Protein AF-C6SJ02-F1 (afdb_monomer)

Structure (mmCIF, N/CA/C/O backbone):
data_AF-C6SJ02-F1
#
_entry.id   AF-C6SJ02-F1
#
loop_
_atom_site.group_PDB
_atom_site.id
_atom_site.type_symbol
_atom_site.label_atom_id
_atom_site.label_alt_id
_atom_site.label_comp_id
_atom_site.label_asym_id
_atom_site.label_entity_id
_atom_site.label_seq_id
_atom_site.pdbx_PDB_ins_code
_atom_site.Cartn_x
_atom_site.Cartn_y
_atom_site.Cartn_z
_atom_site.occupancy
_atom_site.B_iso_or_equiv
_atom_site.auth_seq_id
_atom_site.auth_comp_id
_atom_site.auth_asym_id
_atom_site.auth_atom_id
_atom_site.pdbx_PDB_model_num
ATOM 1 N N . MET A 1 1 ? -2.873 23.880 -26.157 1.00 54.19 1 MET A N 1
ATOM 2 C CA . MET A 1 1 ? -1.934 22.735 -26.073 1.00 54.19 1 MET A CA 1
ATOM 3 C C . MET A 1 1 ? -1.390 22.515 -24.656 1.00 54.19 1 MET A C 1
ATOM 5 O O . MET A 1 1 ? -1.444 21.384 -24.199 1.00 54.19 1 MET A O 1
ATOM 9 N N . ALA A 1 2 ? -0.973 23.553 -23.912 1.00 61.22 2 ALA A N 1
ATOM 10 C CA . ALA A 1 2 ? -0.452 23.399 -22.540 1.00 61.22 2 ALA A CA 1
ATOM 11 C C . ALA A 1 2 ? -1.435 22.753 -21.531 1.00 61.22 2 ALA A C 1
ATOM 13 O O . ALA A 1 2 ? -1.035 21.888 -20.759 1.00 61.22 2 ALA A O 1
ATOM 14 N N . GLY A 1 3 ? -2.734 23.088 -21.584 1.00 66.88 3 GLY A N 1
ATOM 15 C CA . GLY A 1 3 ? -3.741 22.500 -20.682 1.00 66.88 3 GLY A CA 1
ATOM 16 C C . GLY A 1 3 ? -3.963 20.990 -20.865 1.00 66.88 3 GLY A C 1
ATOM 17 O O . GLY A 1 3 ? -4.166 20.278 -19.887 1.00 66.88 3 GLY A O 1
ATOM 18 N N . GLY A 1 4 ? -3.856 20.479 -22.099 1.00 80.19 4 GLY A N 1
ATOM 19 C CA . GLY A 1 4 ? -3.995 19.043 -22.386 1.00 80.19 4 GLY A CA 1
ATOM 20 C C . GLY A 1 4 ? -2.792 18.221 -21.915 1.00 80.19 4 GLY A C 1
ATOM 21 O O . GLY A 1 4 ? -2.958 17.119 -21.393 1.00 80.19 4 GLY A O 1
ATOM 22 N N . ALA A 1 5 ? -1.584 18.784 -22.025 1.00 83.12 5 ALA A N 1
ATOM 23 C CA . ALA A 1 5 ? -0.367 18.156 -21.517 1.00 83.12 5 ALA A CA 1
ATOM 24 C C . ALA A 1 5 ? -0.373 18.081 -19.980 1.00 83.12 5 ALA A C 1
ATOM 26 O O . ALA A 1 5 ? -0.149 17.010 -19.421 1.00 83.12 5 ALA A O 1
ATOM 27 N N . ILE A 1 6 ? -0.725 19.179 -19.298 1.00 86.00 6 ILE A N 1
ATOM 28 C CA . ILE A 1 6 ? -0.823 19.219 -17.828 1.00 86.00 6 ILE A CA 1
ATOM 29 C C . ILE A 1 6 ? -1.886 18.237 -17.320 1.00 86.00 6 ILE A C 1
ATOM 31 O O . ILE A 1 6 ? -1.618 17.463 -16.403 1.00 86.00 6 ILE A O 1
ATOM 35 N N . GLY A 1 7 ? -3.069 18.211 -17.945 1.00 86.75 7 GLY A N 1
ATOM 36 C CA . GLY A 1 7 ? -4.131 17.274 -17.566 1.00 86.75 7 GLY A CA 1
ATOM 37 C C . GLY A 1 7 ? -3.713 15.808 -17.712 1.00 86.75 7 GLY A C 1
ATOM 38 O O . GLY A 1 7 ? -4.036 14.985 -16.859 1.00 86.75 7 GLY A O 1
ATOM 39 N N . THR A 1 8 ? -2.932 15.489 -18.747 1.00 87.12 8 THR A N 1
ATOM 40 C CA . THR A 1 8 ? -2.398 14.137 -18.961 1.00 87.12 8 THR A CA 1
ATOM 41 C C . THR A 1 8 ? -1.399 13.750 -17.870 1.00 87.12 8 THR A C 1
ATOM 43 O O . THR A 1 8 ? -1.518 12.669 -17.294 1.00 87.12 8 THR A O 1
ATOM 46 N N . VAL A 1 9 ? -0.464 14.642 -17.526 1.00 87.94 9 VAL A N 1
ATOM 47 C CA . VAL A 1 9 ? 0.531 14.400 -16.465 1.00 87.94 9 VAL A CA 1
ATOM 48 C C . VAL A 1 9 ? -0.143 14.183 -15.112 1.00 87.94 9 VAL A C 1
ATOM 50 O O . VAL A 1 9 ? 0.165 13.208 -14.431 1.00 87.94 9 VAL A O 1
ATOM 53 N N . ILE A 1 10 ? -1.099 15.041 -14.743 1.00 90.00 10 ILE A N 1
ATOM 54 C CA . ILE A 1 10 ? -1.832 14.903 -13.477 1.00 90.00 10 ILE A CA 1
ATOM 55 C C . ILE A 1 10 ? -2.612 13.591 -13.458 1.00 90.00 10 ILE A C 1
ATOM 57 O O . ILE A 1 10 ? -2.536 12.855 -12.479 1.00 90.00 10 ILE A O 1
ATOM 61 N N . ARG A 1 11 ? -3.329 13.261 -14.539 1.00 88.50 11 ARG A N 1
ATOM 62 C CA . ARG A 1 11 ? -4.123 12.031 -14.611 1.00 88.50 11 ARG A CA 1
ATOM 63 C C . ARG A 1 11 ? -3.259 10.789 -14.407 1.00 88.50 11 ARG A C 1
ATOM 65 O O . ARG A 1 11 ? -3.605 9.956 -13.576 1.00 88.50 11 ARG A O 1
ATOM 72 N N . TYR A 1 12 ? -2.156 10.661 -15.144 1.00 86.62 12 TYR A N 1
ATOM 73 C CA . TYR A 1 12 ? -1.272 9.500 -15.012 1.00 86.62 12 TYR A CA 1
ATOM 74 C C . TYR A 1 12 ? -0.539 9.482 -13.669 1.00 86.62 12 TYR A C 1
ATOM 76 O O . TYR A 1 12 ? -0.426 8.418 -13.064 1.00 86.62 12 TYR A O 1
ATOM 84 N N . GLY A 1 13 ? -0.098 10.645 -13.179 1.00 87.94 13 GLY A N 1
ATOM 85 C CA . GLY A 1 13 ? 0.563 10.772 -11.882 1.00 87.94 13 GLY A CA 1
ATOM 86 C C . GLY A 1 13 ? -0.347 10.373 -10.722 1.00 87.94 13 GLY A C 1
ATOM 87 O O . GLY A 1 13 ? 0.052 9.575 -9.882 1.00 87.94 13 GLY A O 1
ATOM 88 N N . VAL A 1 14 ? -1.591 10.857 -10.705 1.00 88.62 14 VAL A N 1
ATOM 89 C CA . VAL A 1 14 ? -2.577 10.497 -9.675 1.00 88.62 14 VAL A CA 1
ATOM 90 C C . VAL A 1 14 ? -2.983 9.032 -9.799 1.00 88.62 14 VAL A C 1
ATOM 92 O O . VAL A 1 14 ? -2.957 8.323 -8.799 1.00 88.62 14 VAL A O 1
ATOM 95 N N . ALA A 1 15 ? -3.308 8.549 -11.004 1.00 85.50 15 ALA A N 1
ATOM 96 C CA . ALA A 1 15 ? -3.738 7.163 -11.197 1.00 85.50 15 ALA A CA 1
ATOM 97 C C . ALA A 1 15 ? -2.665 6.157 -10.751 1.00 85.50 15 ALA A C 1
ATOM 99 O O . ALA A 1 15 ? -2.959 5.227 -10.003 1.00 85.50 15 ALA A O 1
ATOM 100 N N . ARG A 1 16 ? -1.405 6.362 -11.158 1.00 87.75 16 ARG A N 1
ATOM 101 C CA . ARG A 1 16 ? -0.301 5.469 -10.774 1.00 87.75 16 ARG A CA 1
ATOM 102 C C . ARG A 1 16 ? 0.178 5.706 -9.341 1.00 87.75 16 ARG A C 1
ATOM 104 O O . ARG A 1 16 ? 0.568 4.747 -8.687 1.00 87.75 16 ARG A O 1
ATOM 111 N N . GLY A 1 17 ? 0.078 6.932 -8.827 1.00 88.06 17 GLY A N 1
ATOM 112 C CA . GLY A 1 17 ? 0.382 7.248 -7.431 1.00 88.06 17 GLY A CA 1
ATOM 113 C C . GLY A 1 17 ? -0.570 6.560 -6.453 1.00 88.06 17 GLY A C 1
ATOM 114 O O . GLY A 1 17 ? -0.111 5.900 -5.527 1.00 88.06 17 GLY A O 1
ATOM 115 N N . VAL A 1 18 ? -1.884 6.643 -6.697 1.00 86.56 18 VAL A N 1
ATOM 116 C CA . VAL A 1 18 ? -2.903 5.949 -5.887 1.00 86.56 18 VAL A CA 1
ATOM 117 C C . VAL A 1 18 ? -2.743 4.432 -5.977 1.00 86.56 18 VAL A C 1
ATOM 119 O O . VAL A 1 18 ? -2.918 3.748 -4.976 1.00 86.56 18 VAL A O 1
ATOM 122 N N . PHE A 1 19 ? -2.371 3.901 -7.146 1.00 85.31 19 PHE A N 1
ATOM 123 C CA . PHE A 1 19 ? -2.073 2.475 -7.295 1.00 85.31 19 PHE A CA 1
ATOM 124 C C . PHE A 1 19 ? -0.879 2.029 -6.433 1.00 85.31 19 PHE A C 1
ATOM 126 O O . PHE A 1 19 ? -0.920 0.942 -5.873 1.00 85.31 19 PHE A O 1
ATOM 133 N N . SER A 1 20 ? 0.158 2.863 -6.309 1.00 86.50 20 SER A N 1
ATOM 134 C CA . SER A 1 20 ? 1.362 2.536 -5.536 1.00 86.50 20 SER A CA 1
ATOM 135 C C . SER A 1 20 ? 1.108 2.558 -4.027 1.00 86.50 20 SER A C 1
ATOM 137 O O . SER A 1 20 ? 1.402 1.595 -3.325 1.00 86.50 20 SER A O 1
ATOM 139 N N . ASN A 1 21 ? 0.507 3.641 -3.527 1.00 89.50 21 ASN A N 1
ATOM 140 C CA . ASN A 1 21 ? 0.393 3.879 -2.085 1.00 89.50 21 ASN A CA 1
ATOM 141 C C . ASN A 1 21 ? -0.957 3.501 -1.470 1.00 89.50 21 ASN A C 1
ATOM 143 O O . ASN A 1 21 ? -1.147 3.656 -0.261 1.00 89.50 21 ASN A O 1
ATOM 147 N N . GLU A 1 22 ? -1.899 3.066 -2.300 1.00 87.88 22 GLU A N 1
ATOM 148 C CA . GLU A 1 22 ? -3.241 2.640 -1.912 1.00 87.88 22 GLU A CA 1
ATOM 149 C C . GLU A 1 22 ? -4.078 3.703 -1.180 1.00 87.88 22 GLU A C 1
ATOM 151 O O . GLU A 1 22 ? -5.060 3.398 -0.489 1.00 87.88 22 GLU A O 1
ATOM 156 N N . ALA A 1 23 ? -3.726 4.981 -1.348 1.00 85.88 23 ALA A N 1
ATOM 157 C CA . ALA A 1 23 ? -4.401 6.082 -0.682 1.00 85.88 23 ALA A CA 1
ATOM 158 C C . ALA A 1 23 ? -5.879 6.149 -1.093 1.00 85.88 23 ALA A C 1
ATOM 160 O O . ALA A 1 23 ? -6.229 6.297 -2.262 1.00 85.88 23 ALA A O 1
ATOM 161 N N . GLY A 1 24 ? -6.766 6.060 -0.100 1.00 84.62 24 GLY A N 1
ATOM 162 C CA . GLY A 1 24 ? -8.212 6.132 -0.308 1.00 84.62 24 GLY A CA 1
ATOM 163 C C . GLY A 1 24 ? -8.866 4.834 -0.793 1.00 84.62 24 GLY A C 1
ATOM 164 O O . GLY A 1 24 ? -10.094 4.804 -0.864 1.00 84.62 24 GLY A O 1
ATOM 165 N N . MET A 1 25 ? -8.108 3.758 -1.047 1.00 88.06 25 MET A N 1
ATOM 166 C CA . MET A 1 25 ? -8.668 2.465 -1.485 1.00 88.06 25 MET A CA 1
ATOM 167 C C . MET A 1 25 ? -9.290 1.641 -0.347 1.00 88.06 25 MET A C 1
ATOM 169 O O . MET A 1 25 ? -10.125 0.779 -0.599 1.00 88.06 25 MET A O 1
ATOM 173 N N . GLY A 1 26 ? -8.916 1.910 0.908 1.00 89.81 26 GLY A N 1
ATOM 174 C CA . GLY A 1 26 ? -9.475 1.227 2.084 1.00 89.81 26 GLY A CA 1
ATOM 175 C C . GLY A 1 26 ? -8.899 -0.167 2.362 1.00 89.81 26 GLY A C 1
ATOM 176 O O . GLY A 1 26 ? -9.296 -0.796 3.339 1.00 89.81 26 GLY A O 1
ATOM 177 N N . SER A 1 27 ? -7.933 -0.631 1.564 1.00 90.50 27 SER A N 1
ATOM 178 C CA . SER A 1 27 ? -7.226 -1.912 1.720 1.00 90.50 27 SER A CA 1
ATOM 179 C C . SER A 1 27 ? -6.191 -1.895 2.850 1.00 90.50 27 SER A C 1
ATOM 181 O O . SER A 1 27 ? -6.209 -2.769 3.714 1.00 90.50 27 SER A O 1
ATOM 183 N N . ALA A 1 28 ? -5.324 -0.877 2.905 1.00 89.75 28 ALA A N 1
ATOM 184 C CA . ALA A 1 28 ? -4.253 -0.781 3.906 1.00 89.75 28 ALA A CA 1
ATOM 185 C C . ALA A 1 28 ? -4.727 -0.882 5.382 1.00 89.75 28 ALA A C 1
ATOM 187 O O . ALA A 1 28 ? -4.071 -1.567 6.176 1.00 89.75 28 ALA A O 1
ATOM 188 N N . PRO A 1 29 ? -5.884 -0.305 5.781 1.00 91.06 29 PRO A N 1
ATOM 189 C CA . PRO A 1 29 ? -6.436 -0.489 7.123 1.00 91.06 29 PRO A CA 1
ATOM 190 C C . PRO A 1 29 ? -6.732 -1.948 7.512 1.00 91.06 29 PRO A C 1
ATOM 192 O O . PRO A 1 29 ? -6.757 -2.252 8.703 1.00 91.06 29 PRO A O 1
ATOM 195 N N . ILE A 1 30 ? -6.914 -2.866 6.553 1.00 93.00 30 ILE A N 1
ATOM 196 C CA . ILE A 1 30 ? -7.163 -4.294 6.827 1.00 93.00 30 ILE A CA 1
ATOM 197 C C . ILE A 1 30 ? -5.939 -4.942 7.495 1.00 93.00 30 ILE A C 1
ATOM 199 O O . ILE A 1 30 ? -6.090 -5.724 8.436 1.00 93.00 30 ILE A O 1
ATOM 203 N N . ALA A 1 31 ? -4.721 -4.596 7.057 1.00 90.25 31 ALA A N 1
ATOM 204 C CA . ALA A 1 31 ? -3.494 -4.992 7.758 1.00 90.25 31 ALA A CA 1
ATOM 205 C C . ALA A 1 31 ? -3.374 -4.285 9.109 1.00 90.25 31 ALA A C 1
ATOM 207 O O . ALA A 1 31 ? -3.047 -4.921 10.110 1.00 90.25 31 ALA A O 1
ATOM 208 N N . ALA A 1 32 ? -3.661 -2.981 9.150 1.00 91.56 32 ALA A N 1
ATOM 209 C CA . ALA A 1 32 ? -3.568 -2.197 10.377 1.00 91.56 32 ALA A CA 1
ATOM 210 C C . ALA A 1 32 ? -4.470 -2.753 11.493 1.00 91.56 32 ALA A C 1
ATOM 212 O O . ALA A 1 32 ? -4.056 -2.791 12.648 1.00 91.56 32 ALA A O 1
ATOM 213 N N . ALA A 1 33 ? -5.653 -3.262 11.149 1.00 91.56 33 ALA A N 1
ATOM 214 C CA . ALA A 1 33 ? -6.590 -3.864 12.096 1.00 91.56 33 ALA A CA 1
ATOM 215 C C . ALA A 1 33 ? -6.058 -5.137 12.784 1.00 91.56 33 ALA A C 1
ATOM 217 O O . ALA A 1 33 ? -6.550 -5.505 13.847 1.00 91.56 33 ALA A O 1
ATOM 218 N N . ALA A 1 34 ? -5.058 -5.811 12.207 1.00 91.25 34 ALA A N 1
ATOM 219 C CA . ALA A 1 34 ? -4.436 -6.990 12.810 1.00 91.25 34 ALA A CA 1
ATOM 220 C C . ALA A 1 34 ? -3.310 -6.647 13.801 1.00 91.25 34 ALA A C 1
ATOM 222 O O . ALA A 1 34 ? -2.812 -7.534 14.502 1.00 91.25 34 ALA A O 1
ATOM 223 N N . ALA A 1 35 ? -2.876 -5.385 13.857 1.00 91.44 35 ALA A N 1
ATOM 224 C CA . ALA A 1 35 ? -1.810 -4.967 14.750 1.00 91.44 35 ALA A CA 1
ATOM 225 C C . ALA A 1 35 ? -2.291 -4.930 16.206 1.00 91.44 35 ALA A C 1
ATOM 227 O O . ALA A 1 35 ? -3.390 -4.474 16.520 1.00 91.44 35 ALA A O 1
ATOM 228 N N . LYS A 1 36 ? -1.426 -5.369 17.124 1.00 92.38 36 LYS A N 1
ATOM 229 C CA . LYS A 1 36 ? -1.659 -5.205 18.560 1.00 92.38 36 LYS A CA 1
ATOM 230 C C . LYS A 1 36 ? -1.366 -3.760 18.932 1.00 92.38 36 LYS A C 1
ATOM 232 O O . LYS A 1 36 ? -0.205 -3.368 19.009 1.00 92.38 36 LYS A O 1
ATOM 237 N N . THR A 1 37 ? -2.418 -2.985 19.150 1.00 92.81 37 THR A N 1
ATOM 238 C CA . THR A 1 37 ? -2.320 -1.580 19.536 1.00 92.81 37 THR A CA 1
ATOM 239 C C . THR A 1 37 ? -3.255 -1.280 20.701 1.00 92.81 37 THR A C 1
ATOM 241 O O . THR A 1 37 ? -4.335 -1.849 20.825 1.00 92.81 37 THR A O 1
ATOM 244 N N . ASP A 1 38 ? -2.791 -0.393 21.566 1.00 91.88 38 ASP A N 1
ATOM 245 C CA . ASP A 1 38 ? -3.503 0.231 22.678 1.00 91.88 38 ASP A CA 1
ATOM 246 C C . ASP A 1 38 ? -4.508 1.297 22.215 1.00 91.88 38 ASP A C 1
ATOM 248 O O . ASP A 1 38 ? -5.476 1.571 22.922 1.00 91.88 38 ASP A O 1
ATOM 252 N N . HIS A 1 39 ? -4.292 1.902 21.040 1.00 93.75 39 HIS A N 1
ATOM 253 C CA . HIS A 1 39 ? -5.143 2.968 20.526 1.00 93.75 39 HIS A CA 1
ATOM 254 C C . HIS A 1 39 ? -5.184 2.999 18.988 1.00 93.75 39 HIS A C 1
ATOM 256 O O . HIS A 1 39 ? -4.125 3.010 18.355 1.00 93.75 39 HIS A O 1
ATOM 262 N N . PRO A 1 40 ? -6.366 3.126 18.349 1.00 93.69 40 PRO A N 1
ATOM 263 C CA . PRO A 1 40 ? -6.490 3.100 16.885 1.00 93.69 40 PRO A CA 1
ATOM 264 C C . PRO A 1 40 ? -5.609 4.145 16.184 1.00 93.69 40 PRO A C 1
ATOM 266 O O . PRO A 1 40 ? -4.987 3.862 15.162 1.00 93.69 40 PRO A O 1
ATOM 269 N N . VAL A 1 41 ? -5.497 5.344 16.763 1.00 94.75 41 VAL A N 1
ATOM 270 C CA . VAL A 1 41 ? -4.666 6.433 16.218 1.00 94.75 41 VAL A CA 1
ATOM 271 C C . VAL A 1 41 ? -3.177 6.084 16.203 1.00 94.75 41 VAL A C 1
ATOM 273 O O . VAL A 1 41 ? -2.490 6.471 15.260 1.00 94.75 41 VAL A O 1
ATOM 276 N N . ARG A 1 42 ? -2.664 5.321 17.180 1.00 94.38 42 ARG A N 1
ATOM 277 C CA . ARG A 1 42 ? -1.249 4.921 17.190 1.00 94.38 42 ARG A CA 1
ATOM 278 C C . ARG A 1 42 ? -0.932 4.075 15.965 1.00 94.38 42 ARG A C 1
ATOM 280 O O . ARG A 1 42 ? -0.008 4.388 15.216 1.00 94.38 42 ARG A O 1
ATOM 287 N N . GLN A 1 43 ? -1.743 3.050 15.722 1.00 95.31 43 GLN A N 1
ATOM 288 C CA . GLN A 1 43 ? -1.567 2.208 14.547 1.00 95.31 43 GLN A CA 1
ATOM 289 C C . GLN A 1 43 ? -1.852 2.962 13.242 1.00 95.31 43 GLN A C 1
ATOM 291 O O . GLN A 1 43 ? -1.182 2.716 12.240 1.00 95.31 43 GLN A O 1
ATOM 296 N N . ALA A 1 44 ? -2.788 3.914 13.238 1.00 92.94 44 ALA A N 1
ATOM 297 C CA . ALA A 1 44 ? -3.033 4.762 12.074 1.00 92.94 44 ALA A CA 1
ATOM 298 C C . ALA A 1 44 ? -1.807 5.622 11.714 1.00 92.94 44 ALA A C 1
ATOM 300 O O . ALA A 1 44 ? -1.477 5.737 10.535 1.00 92.94 44 ALA A O 1
ATOM 301 N N . LEU A 1 45 ? -1.094 6.172 12.705 1.00 93.56 45 LEU A N 1
ATOM 302 C CA . LEU A 1 45 ? 0.142 6.930 12.478 1.00 93.56 45 LEU A CA 1
ATOM 303 C C . LEU A 1 45 ? 1.246 6.049 11.886 1.00 93.56 45 LEU A C 1
ATOM 305 O O . LEU A 1 45 ? 1.910 6.472 10.942 1.00 93.56 45 LEU A O 1
ATOM 309 N N . VAL A 1 46 ? 1.397 4.814 12.378 1.00 93.19 46 VAL A N 1
ATOM 310 C CA . VAL A 1 46 ? 2.319 3.831 11.784 1.00 93.19 46 VAL A CA 1
ATOM 311 C C . VAL A 1 46 ? 1.902 3.520 10.347 1.00 93.19 46 VAL A C 1
ATOM 313 O O . VAL A 1 46 ? 2.725 3.600 9.441 1.00 93.19 46 VAL A O 1
ATOM 316 N N . SER A 1 47 ? 0.621 3.243 10.102 1.00 91.88 47 SER A N 1
ATOM 317 C CA . SER A 1 47 ? 0.120 2.925 8.762 1.00 91.88 47 SER A CA 1
ATOM 318 C C . SER A 1 47 ? 0.298 4.082 7.770 1.00 91.88 47 SER A C 1
ATOM 320 O O . SER A 1 47 ? 0.579 3.835 6.599 1.00 91.88 47 SER A O 1
ATOM 322 N N . MET A 1 48 ? 0.186 5.338 8.219 1.00 92.44 48 MET A N 1
ATOM 323 C CA . MET A 1 48 ? 0.383 6.525 7.376 1.00 92.44 48 MET A CA 1
ATOM 324 C C . MET A 1 48 ? 1.830 6.653 6.868 1.00 92.44 48 MET A C 1
ATOM 326 O O . MET A 1 48 ? 2.060 7.232 5.804 1.00 92.44 48 MET A O 1
ATOM 330 N N . THR A 1 49 ? 2.811 6.076 7.576 1.00 92.81 49 THR A N 1
ATOM 331 C CA . THR A 1 49 ? 4.206 6.047 7.097 1.00 92.81 49 THR A CA 1
ATOM 332 C C . THR A 1 49 ? 4.367 5.253 5.801 1.00 92.81 49 THR A C 1
ATOM 334 O O . THR A 1 49 ? 5.284 5.544 5.035 1.00 92.81 49 THR A O 1
ATOM 337 N N . GLY A 1 50 ? 3.452 4.320 5.506 1.00 90.62 50 GLY A N 1
ATOM 338 C CA . GLY A 1 50 ? 3.472 3.526 4.278 1.00 90.62 50 GLY A CA 1
ATOM 339 C C . GLY A 1 50 ? 3.433 4.398 3.023 1.00 90.62 50 GLY A C 1
ATOM 340 O O . GLY A 1 50 ? 4.303 4.274 2.168 1.00 90.62 50 GLY A O 1
ATOM 341 N N . THR A 1 51 ? 2.504 5.357 2.953 1.00 92.06 51 THR A N 1
ATOM 342 C CA . THR A 1 51 ? 2.383 6.290 1.816 1.00 92.06 51 THR A CA 1
ATOM 343 C C . THR A 1 51 ? 3.627 7.168 1.658 1.00 92.06 51 THR A C 1
ATOM 345 O O . THR A 1 51 ? 4.054 7.452 0.539 1.00 92.06 51 THR A O 1
ATOM 348 N N . PHE A 1 52 ? 4.233 7.592 2.772 1.00 93.12 52 PHE A N 1
ATOM 349 C CA . PHE A 1 52 ? 5.467 8.375 2.745 1.00 93.12 52 PHE A CA 1
ATOM 350 C C . PHE A 1 52 ? 6.641 7.555 2.195 1.00 93.12 52 PHE A C 1
ATOM 352 O O . PHE A 1 52 ? 7.329 8.003 1.279 1.00 93.12 52 PHE A O 1
ATOM 359 N N . LEU A 1 53 ? 6.857 6.350 2.723 1.00 92.44 53 LEU A N 1
ATOM 360 C CA . LEU A 1 53 ? 7.950 5.487 2.280 1.00 92.44 53 LEU A CA 1
ATOM 361 C C . LEU A 1 53 ? 7.771 5.063 0.820 1.00 92.44 53 LEU A C 1
ATOM 363 O O . LEU A 1 53 ? 8.719 5.152 0.044 1.00 92.44 53 LEU A O 1
ATOM 367 N N . ASP A 1 54 ? 6.564 4.667 0.429 1.00 91.94 54 ASP A N 1
ATOM 368 C CA . ASP A 1 54 ? 6.281 4.234 -0.934 1.00 91.94 54 ASP A CA 1
ATOM 369 C C . ASP A 1 54 ? 6.435 5.386 -1.937 1.00 91.94 54 ASP A C 1
ATOM 371 O O . ASP A 1 54 ? 7.307 5.362 -2.802 1.00 91.94 54 ASP A O 1
ATOM 375 N N . THR A 1 55 ? 5.652 6.456 -1.791 1.00 91.19 55 THR A N 1
ATOM 376 C CA . THR A 1 55 ? 5.606 7.502 -2.818 1.00 91.19 55 THR A CA 1
ATOM 377 C C . THR A 1 55 ? 6.743 8.508 -2.686 1.00 91.19 55 THR A C 1
ATOM 379 O O . THR A 1 55 ? 7.408 8.825 -3.672 1.00 91.19 55 THR A O 1
ATOM 382 N N . ILE A 1 56 ? 6.971 9.044 -1.483 1.00 93.62 56 ILE A N 1
ATOM 383 C CA . ILE A 1 56 ? 7.918 10.153 -1.301 1.00 93.62 56 ILE A CA 1
ATOM 384 C C . ILE A 1 56 ? 9.356 9.657 -1.359 1.00 93.62 56 ILE A C 1
ATOM 386 O O . ILE A 1 56 ? 10.193 10.351 -1.932 1.00 93.62 56 ILE A O 1
ATOM 390 N N . VAL A 1 57 ? 9.645 8.471 -0.821 1.00 93.81 57 VAL A N 1
ATOM 391 C CA . VAL A 1 57 ? 11.000 7.912 -0.850 1.00 93.81 57 VAL A CA 1
ATOM 392 C C . VAL A 1 57 ? 11.198 7.044 -2.091 1.00 93.81 57 VAL A C 1
ATOM 394 O O . VAL A 1 57 ? 11.968 7.420 -2.974 1.00 93.81 57 VAL A O 1
ATOM 397 N N . VAL A 1 58 ? 10.506 5.908 -2.194 1.00 92.25 58 VAL A N 1
ATOM 398 C CA . VAL A 1 58 ? 10.810 4.894 -3.217 1.00 92.25 58 VAL A CA 1
ATOM 399 C C . VAL A 1 58 ? 10.442 5.377 -4.625 1.00 92.25 58 VAL A C 1
ATOM 401 O O . VAL A 1 58 ? 11.323 5.445 -5.487 1.00 92.25 58 VAL A O 1
ATOM 404 N N . CYS A 1 59 ? 9.191 5.785 -4.868 1.00 92.88 59 CYS A N 1
ATOM 405 C CA . CYS A 1 59 ? 8.764 6.237 -6.196 1.00 92.88 59 CYS A CA 1
ATOM 406 C C . CYS A 1 59 ? 9.499 7.501 -6.650 1.00 92.88 59 CYS A C 1
ATOM 408 O O . CYS A 1 59 ? 9.833 7.607 -7.831 1.00 92.88 59 CYS A O 1
ATOM 410 N N . SER A 1 60 ? 9.791 8.442 -5.745 1.00 94.00 60 SER A N 1
ATOM 411 C CA . SER A 1 60 ? 10.583 9.628 -6.095 1.00 94.00 60 SER A CA 1
ATOM 412 C C . SER A 1 60 ? 11.994 9.258 -6.533 1.00 94.00 60 SER A C 1
ATOM 414 O O . SER A 1 60 ? 12.453 9.775 -7.548 1.00 94.00 60 SER A O 1
ATOM 416 N N . ILE A 1 61 ? 12.679 8.347 -5.829 1.00 91.94 61 ILE A N 1
ATOM 417 C CA . ILE A 1 61 ? 14.013 7.881 -6.243 1.00 91.94 61 ILE A CA 1
ATOM 418 C C . ILE A 1 61 ? 13.935 7.256 -7.639 1.00 91.94 61 ILE A C 1
ATOM 420 O O . ILE A 1 61 ? 14.725 7.616 -8.513 1.00 91.94 61 ILE A O 1
ATOM 424 N N . THR A 1 62 ? 12.959 6.376 -7.887 1.00 90.94 62 THR A N 1
ATOM 425 C CA . THR A 1 62 ? 12.762 5.782 -9.218 1.00 90.94 62 THR A CA 1
ATOM 426 C C . THR A 1 62 ? 12.496 6.850 -10.280 1.00 90.94 62 THR A C 1
ATOM 428 O O . THR A 1 62 ? 13.142 6.840 -11.327 1.00 90.94 62 THR A O 1
ATOM 431 N N . GLY A 1 63 ? 11.602 7.803 -10.012 1.00 90.81 63 GLY A N 1
ATOM 432 C CA . GLY A 1 63 ? 11.269 8.892 -10.930 1.00 90.81 63 GLY A CA 1
ATOM 433 C C . GLY A 1 63 ? 12.462 9.799 -11.236 1.00 90.81 63 GLY A C 1
ATOM 434 O O . GLY A 1 63 ? 12.707 10.115 -12.398 1.00 90.81 63 GLY A O 1
ATOM 435 N N . ILE A 1 64 ? 13.251 10.159 -10.222 1.00 90.75 64 ILE A N 1
ATOM 436 C CA . ILE A 1 64 ? 14.470 10.961 -10.383 1.00 90.75 64 ILE A CA 1
ATOM 437 C C . ILE A 1 64 ? 15.487 10.210 -11.244 1.00 90.75 64 ILE A C 1
ATOM 439 O O . ILE A 1 64 ? 16.033 10.797 -12.174 1.00 90.75 64 ILE A O 1
ATOM 443 N N . VAL A 1 65 ? 15.708 8.913 -11.005 1.00 88.38 65 VAL A N 1
ATOM 444 C CA . VAL A 1 65 ? 16.621 8.108 -11.834 1.00 88.38 65 VAL A CA 1
ATOM 445 C C . VAL A 1 65 ? 16.133 8.013 -13.280 1.00 88.38 65 VAL A C 1
ATOM 447 O O . VAL A 1 65 ? 16.941 8.155 -14.197 1.00 88.38 65 VAL A O 1
ATOM 450 N N . LEU A 1 66 ? 14.827 7.847 -13.504 1.00 88.56 66 LEU A N 1
ATOM 451 C CA . LEU A 1 66 ? 14.247 7.850 -14.850 1.00 88.56 66 LEU A CA 1
ATOM 452 C C . LEU A 1 66 ? 14.455 9.195 -15.566 1.00 88.56 66 LEU A C 1
ATOM 454 O O . LEU A 1 66 ? 14.862 9.213 -16.728 1.00 88.56 66 LEU A O 1
ATOM 458 N N . VAL A 1 67 ? 14.245 10.320 -14.876 1.00 88.12 67 VAL A N 1
ATOM 459 C CA . VAL A 1 67 ? 14.464 11.666 -15.436 1.00 88.12 67 VAL A CA 1
ATOM 460 C C . VAL A 1 67 ? 15.950 11.937 -15.687 1.00 88.12 67 VAL A C 1
ATOM 462 O O . VAL A 1 67 ? 16.308 12.462 -16.740 1.00 88.12 67 VAL A O 1
ATOM 465 N N . MET A 1 68 ? 16.839 11.552 -14.769 1.00 86.06 68 MET A N 1
ATOM 466 C CA . MET A 1 68 ? 18.286 11.693 -14.966 1.00 86.06 68 MET A CA 1
ATOM 467 C C . MET A 1 68 ? 18.783 10.831 -16.124 1.00 86.06 68 MET A C 1
ATOM 469 O O . MET A 1 68 ? 19.579 11.303 -16.930 1.00 86.06 68 MET A O 1
ATOM 473 N N . GLY A 1 69 ? 18.282 9.602 -16.258 1.00 81.75 69 GLY A N 1
ATOM 474 C CA . GLY A 1 69 ? 18.588 8.743 -17.397 1.00 81.75 69 GLY A CA 1
ATOM 475 C C . GLY A 1 69 ? 18.128 9.345 -18.722 1.00 81.75 69 GLY A C 1
ATOM 476 O O . GLY A 1 69 ? 18.878 9.331 -19.699 1.00 81.75 69 GLY A O 1
ATOM 477 N N . LEU A 1 70 ? 16.928 9.934 -18.741 1.00 79.19 70 LEU A N 1
ATOM 478 C CA . LEU A 1 70 ? 16.390 10.642 -19.901 1.00 79.19 70 LEU A CA 1
ATOM 479 C C . LEU A 1 70 ? 17.295 11.807 -20.333 1.00 79.19 70 LEU A C 1
ATOM 481 O O . LEU A 1 70 ? 17.622 11.926 -21.515 1.00 79.19 70 LEU A O 1
ATOM 485 N N . LEU A 1 71 ? 17.709 12.643 -19.378 1.00 79.50 71 LEU A N 1
ATOM 486 C CA . LEU A 1 71 ? 18.551 13.816 -19.629 1.00 79.50 71 LEU A CA 1
ATOM 487 C C . LEU A 1 71 ? 20.003 13.435 -19.966 1.00 79.50 71 LEU A C 1
ATOM 489 O O . LEU A 1 71 ? 20.610 14.039 -20.846 1.00 79.50 71 LEU A O 1
ATOM 493 N N . GLY A 1 72 ? 20.555 12.429 -19.285 1.00 71.00 72 GLY A N 1
ATOM 494 C CA . GLY A 1 72 ? 21.960 12.026 -19.385 1.00 71.00 72 GLY A CA 1
ATOM 495 C C . GLY A 1 72 ? 22.305 11.187 -20.616 1.00 71.00 72 GLY A C 1
ATOM 496 O O . GLY A 1 72 ? 23.454 11.196 -21.046 1.00 71.00 72 GLY A O 1
ATOM 497 N N . ALA A 1 73 ? 21.337 10.491 -21.217 1.00 62.56 73 ALA A N 1
ATOM 498 C CA . ALA A 1 73 ? 21.552 9.697 -22.432 1.00 62.56 73 ALA A CA 1
ATOM 499 C C . ALA A 1 73 ? 20.961 10.332 -23.697 1.00 62.56 73 ALA A C 1
ATOM 501 O O . ALA A 1 73 ? 20.623 9.619 -24.641 1.00 62.56 73 ALA A O 1
ATOM 502 N N . GLY A 1 74 ? 20.758 11.653 -23.706 1.00 63.25 74 GLY A N 1
ATOM 503 C CA . GLY A 1 74 ? 20.254 12.368 -24.882 1.00 63.25 74 GLY A CA 1
ATOM 504 C C . GLY A 1 74 ? 18.882 11.889 -25.377 1.00 63.25 74 GLY A C 1
ATOM 505 O O . GLY A 1 74 ? 18.586 12.016 -26.560 1.00 63.25 74 GLY A O 1
ATOM 506 N N . GLY A 1 75 ? 18.050 11.310 -24.503 1.00 61.88 75 GLY A N 1
ATOM 507 C CA . GLY A 1 75 ? 16.727 10.797 -24.872 1.00 61.88 75 GLY A CA 1
ATOM 508 C C . GLY A 1 75 ? 16.691 9.397 -25.501 1.00 61.88 75 GLY A C 1
ATOM 509 O O . GLY A 1 75 ? 15.618 8.960 -25.912 1.00 61.88 75 GLY A O 1
ATOM 510 N N . GLU A 1 76 ? 17.801 8.649 -25.547 1.00 58.91 76 GLU 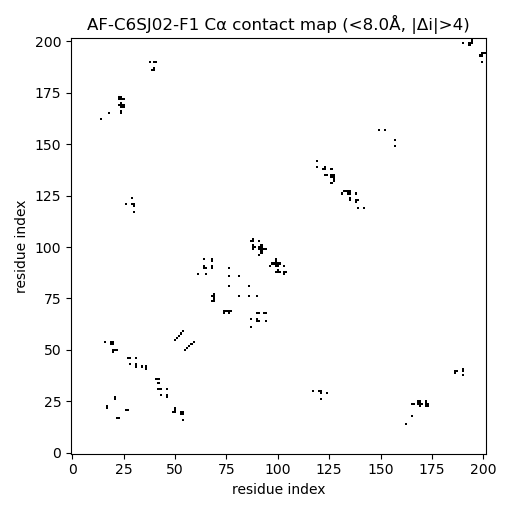A N 1
ATOM 511 C CA . GLU A 1 76 ? 17.847 7.320 -26.191 1.00 58.91 76 GLU A CA 1
ATOM 512 C C . GLU A 1 76 ? 16.879 6.267 -25.601 1.00 58.91 76 GLU A C 1
ATOM 514 O O . GLU A 1 76 ? 16.574 5.280 -26.273 1.00 58.91 76 GLU A O 1
ATOM 519 N N . PHE A 1 77 ? 16.377 6.457 -24.372 1.00 60.66 77 PHE A N 1
ATOM 520 C CA . PHE A 1 77 ? 15.433 5.538 -23.704 1.00 60.66 77 PHE A CA 1
ATOM 521 C C . PHE A 1 77 ? 13.960 5.820 -23.980 1.00 60.66 77 PHE A C 1
ATOM 523 O O . PHE A 1 77 ? 13.111 5.071 -23.511 1.00 60.66 77 PHE A O 1
ATOM 530 N N . VAL A 1 78 ? 13.634 6.861 -24.751 1.00 57.62 78 VAL A N 1
ATOM 531 C CA . VAL A 1 78 ? 12.247 7.195 -25.137 1.00 57.62 78 VAL A CA 1
ATOM 532 C C . VAL A 1 78 ? 11.797 6.365 -26.346 1.00 57.62 78 VAL A C 1
ATOM 534 O O . VAL A 1 78 ? 10.940 6.777 -27.124 1.00 57.62 78 VAL A O 1
ATOM 537 N N . LYS A 1 79 ? 12.389 5.186 -26.559 1.00 61.28 79 LYS A N 1
ATOM 538 C CA . LYS A 1 79 ? 11.905 4.273 -27.594 1.00 61.28 79 LYS A CA 1
ATOM 539 C C . LYS A 1 79 ? 10.635 3.586 -27.081 1.00 61.28 79 LYS A C 1
ATOM 541 O O . LYS A 1 79 ? 10.668 3.047 -25.976 1.00 61.28 79 LYS A O 1
ATOM 546 N N . PRO A 1 80 ? 9.543 3.542 -27.869 1.00 61.12 80 PRO A N 1
ATOM 547 C CA . PRO A 1 80 ? 8.287 2.891 -27.473 1.00 61.12 80 PRO A CA 1
ATOM 548 C C . PRO A 1 80 ? 8.439 1.414 -27.080 1.00 61.12 80 PRO A C 1
ATOM 550 O O . PRO A 1 80 ? 7.576 0.851 -26.418 1.00 61.12 80 PRO A O 1
ATOM 553 N N . GLU A 1 81 ? 9.536 0.791 -27.506 1.00 65.75 81 GLU A N 1
ATOM 554 C CA . GLU A 1 81 ? 9.841 -0.629 -27.342 1.00 65.75 81 GLU A CA 1
ATOM 555 C C . GLU A 1 81 ? 10.184 -1.022 -25.895 1.00 65.75 81 GLU A C 1
ATOM 557 O O . GLU A 1 81 ? 10.068 -2.197 -25.550 1.00 65.75 81 GLU A O 1
ATOM 562 N N . VAL A 1 82 ? 10.592 -0.075 -25.036 1.00 74.25 82 VAL A N 1
ATOM 563 C CA . VAL A 1 82 ? 10.993 -0.362 -23.648 1.00 74.25 82 VAL A CA 1
ATOM 564 C C . VAL A 1 82 ? 10.113 0.418 -22.672 1.00 74.25 82 VAL A C 1
ATOM 566 O O . VAL A 1 82 ? 10.198 1.638 -22.574 1.00 74.25 82 VAL A O 1
ATOM 569 N N . SER A 1 83 ? 9.274 -0.290 -21.914 1.00 80.38 83 SER A N 1
ATOM 570 C CA . SER A 1 83 ? 8.315 0.306 -20.977 1.00 80.38 83 SER A CA 1
ATOM 571 C C . SER A 1 83 ? 8.307 -0.401 -19.615 1.00 80.38 83 SER A C 1
ATOM 573 O O . SER A 1 83 ? 8.902 -1.468 -19.432 1.00 80.38 83 SER A O 1
ATOM 575 N N . GLY A 1 84 ? 7.667 0.226 -18.623 1.00 84.19 84 GLY A N 1
ATOM 576 C CA . GLY A 1 84 ? 7.479 -0.346 -17.286 1.00 84.19 84 GLY A CA 1
ATOM 577 C C . GLY A 1 84 ? 8.790 -0.740 -16.594 1.00 84.19 84 GLY A C 1
ATOM 578 O O . GLY A 1 84 ? 9.760 0.016 -16.588 1.00 84.19 84 GLY A O 1
ATOM 579 N N . ALA A 1 85 ? 8.827 -1.943 -16.015 1.00 86.88 85 ALA A N 1
ATOM 580 C CA . ALA A 1 85 ? 9.987 -2.448 -15.277 1.00 86.88 85 ALA A CA 1
ATOM 581 C C . ALA A 1 85 ? 11.258 -2.583 -16.138 1.00 86.88 85 ALA A C 1
ATOM 583 O O . ALA A 1 85 ? 12.369 -2.375 -15.638 1.00 86.88 85 ALA A O 1
ATOM 584 N N . ALA A 1 86 ? 11.112 -2.889 -17.432 1.00 87.50 86 ALA A N 1
ATOM 585 C CA . ALA A 1 86 ? 12.244 -2.989 -18.350 1.00 87.50 86 ALA A CA 1
ATOM 586 C C . ALA A 1 86 ? 12.926 -1.624 -18.535 1.00 87.50 86 ALA A C 1
ATOM 588 O O . ALA A 1 86 ? 14.155 -1.541 -18.499 1.00 87.50 86 ALA A O 1
ATOM 589 N N . LEU A 1 87 ? 12.140 -0.546 -18.635 1.00 88.00 87 LEU A N 1
ATOM 590 C CA . LEU A 1 87 ? 12.658 0.820 -18.745 1.00 88.00 87 LEU A CA 1
ATOM 591 C C . LEU A 1 87 ? 13.465 1.212 -17.504 1.00 88.00 87 LEU A C 1
ATOM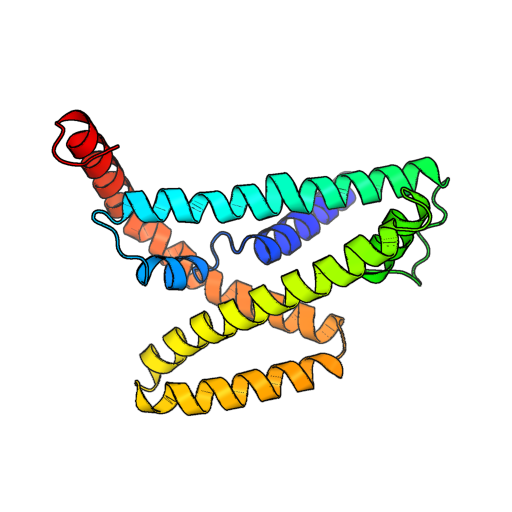 593 O O . LEU A 1 87 ? 14.583 1.718 -17.629 1.00 88.00 87 LEU A O 1
ATOM 597 N N . THR A 1 88 ? 12.939 0.924 -16.312 1.00 89.50 88 THR A N 1
ATOM 598 C CA . THR A 1 88 ? 13.654 1.169 -15.053 1.00 89.50 88 THR A CA 1
ATOM 599 C C . THR A 1 88 ? 14.957 0.376 -14.997 1.00 89.50 88 THR A C 1
ATOM 601 O O . THR A 1 88 ? 16.004 0.941 -14.697 1.00 89.50 88 THR A O 1
ATOM 604 N N . THR A 1 89 ? 14.931 -0.905 -15.368 1.00 89.44 89 THR A N 1
ATOM 605 C CA . THR A 1 89 ? 16.116 -1.778 -15.340 1.00 89.44 89 THR A CA 1
ATOM 606 C C . THR A 1 89 ? 17.216 -1.282 -16.280 1.00 89.44 89 THR A C 1
ATOM 608 O O . THR A 1 89 ? 18.369 -1.156 -15.866 1.00 89.44 89 THR A O 1
ATOM 611 N N . VAL A 1 90 ? 16.872 -0.943 -17.528 1.00 87.56 90 VAL A N 1
ATOM 612 C CA . VAL A 1 90 ? 17.829 -0.412 -18.517 1.00 87.56 90 VAL A CA 1
ATOM 613 C C . VAL A 1 90 ? 18.401 0.929 -18.061 1.00 87.56 90 VAL A C 1
ATOM 615 O O . VAL A 1 90 ? 19.608 1.160 -18.172 1.00 87.56 90 VAL A O 1
ATOM 618 N N . THR A 1 91 ? 17.555 1.799 -17.508 1.00 87.56 91 THR A N 1
ATOM 619 C CA . THR A 1 91 ? 17.981 3.118 -17.034 1.00 87.56 91 THR A CA 1
ATOM 620 C C . THR A 1 91 ? 18.954 2.999 -15.863 1.00 87.56 91 THR A C 1
ATOM 622 O O . THR A 1 91 ? 20.025 3.607 -15.887 1.00 87.56 91 THR A O 1
ATOM 625 N N . PHE A 1 92 ? 18.640 2.160 -14.873 1.00 88.38 92 PHE A N 1
ATOM 626 C CA . PHE A 1 92 ? 19.532 1.898 -13.744 1.00 88.38 92 PHE A CA 1
ATOM 627 C C . PHE A 1 92 ? 20.836 1.234 -14.182 1.00 88.38 92 PHE A C 1
ATOM 629 O O . PHE A 1 92 ? 21.893 1.609 -13.686 1.00 88.38 92 PHE A O 1
ATOM 636 N N . GLN A 1 93 ? 20.795 0.296 -15.131 1.00 87.88 93 GLN A N 1
ATOM 637 C CA . GLN A 1 93 ? 22.008 -0.339 -15.650 1.00 87.88 93 GLN A CA 1
ATOM 638 C C . GLN A 1 93 ? 22.948 0.668 -16.317 1.00 87.88 93 GLN A C 1
ATOM 640 O O . GLN A 1 93 ? 24.163 0.520 -16.224 1.00 87.88 93 GLN A O 1
ATOM 645 N N . LYS A 1 94 ? 22.415 1.690 -16.992 1.00 84.88 94 LYS A N 1
ATOM 646 C CA . LYS A 1 94 ? 23.250 2.722 -17.613 1.00 84.88 94 LYS A CA 1
ATOM 647 C C . LYS A 1 94 ? 23.723 3.794 -16.632 1.00 84.88 94 LYS A C 1
ATOM 649 O O . LYS A 1 94 ? 24.852 4.251 -16.763 1.00 84.88 94 LYS A O 1
ATOM 654 N N . MET A 1 95 ? 22.900 4.178 -15.657 1.00 84.31 95 MET A N 1
ATOM 655 C CA . MET A 1 95 ? 23.296 5.129 -14.607 1.00 84.31 95 MET A CA 1
ATOM 656 C C . MET A 1 95 ? 24.280 4.516 -13.603 1.00 84.31 95 MET A C 1
ATOM 658 O O . MET A 1 95 ? 25.117 5.225 -13.051 1.00 84.31 95 MET A O 1
ATOM 662 N N . LEU A 1 96 ? 24.209 3.200 -13.393 1.00 87.19 96 LEU A N 1
ATOM 663 C CA . LEU A 1 96 ? 25.096 2.445 -12.516 1.00 87.19 96 LEU A CA 1
ATOM 664 C C . LEU A 1 96 ? 25.583 1.165 -13.227 1.00 87.19 96 LEU A C 1
ATOM 666 O O . LEU A 1 96 ? 25.039 0.077 -12.994 1.00 87.19 96 LEU A O 1
ATOM 670 N N . PRO A 1 97 ? 26.599 1.284 -14.106 1.00 85.94 97 PRO A N 1
ATOM 671 C CA . PRO A 1 97 ? 27.109 0.168 -14.896 1.00 85.94 97 PRO A CA 1
ATOM 672 C C . PRO A 1 97 ? 27.528 -1.033 -14.045 1.00 85.94 97 PRO A C 1
ATOM 674 O O . PRO A 1 97 ? 28.180 -0.899 -13.012 1.00 85.94 97 PRO A O 1
ATOM 677 N N . GLY A 1 98 ? 27.156 -2.230 -14.499 1.00 87.38 98 GLY A N 1
ATOM 678 C CA . GLY A 1 98 ? 27.497 -3.503 -13.859 1.00 87.38 98 GLY A CA 1
ATOM 679 C C . GLY A 1 98 ? 26.430 -4.000 -12.885 1.00 87.38 98 GLY A C 1
ATOM 680 O O . GLY A 1 98 ? 25.926 -5.105 -13.070 1.00 87.38 98 GLY A O 1
ATOM 681 N N . ILE A 1 99 ? 26.053 -3.191 -11.890 1.00 92.06 99 ILE A N 1
ATOM 682 C CA . ILE A 1 99 ? 25.178 -3.632 -10.785 1.00 92.06 99 ILE A CA 1
ATOM 683 C C . ILE A 1 99 ? 23.746 -3.081 -10.842 1.00 92.06 99 ILE A C 1
ATOM 685 O O . ILE A 1 99 ? 22.850 -3.673 -10.240 1.00 92.06 99 ILE A O 1
ATOM 689 N N . GLY A 1 100 ? 23.496 -1.980 -11.560 1.00 89.00 100 GLY A N 1
ATOM 690 C CA . GLY A 1 100 ? 22.211 -1.273 -11.527 1.00 89.00 100 GLY A CA 1
ATOM 691 C C . GLY A 1 100 ? 21.013 -2.125 -11.954 1.00 89.00 100 GLY A C 1
ATOM 692 O O . GLY A 1 100 ? 19.988 -2.132 -11.272 1.00 89.00 100 GLY A O 1
ATOM 693 N N . GLY A 1 101 ? 21.143 -2.899 -13.034 1.00 89.12 101 GLY A N 1
ATOM 694 C CA . GLY A 1 101 ? 20.076 -3.785 -13.505 1.00 89.12 101 GLY A CA 1
ATOM 695 C C . GLY A 1 101 ? 19.772 -4.931 -12.532 1.00 89.12 101 GLY A C 1
ATOM 696 O O . GLY A 1 101 ? 18.607 -5.278 -12.324 1.00 89.12 101 GLY A O 1
ATOM 697 N N . TRP A 1 102 ? 20.801 -5.477 -11.876 1.00 92.44 102 TRP A N 1
ATOM 698 C CA . TRP A 1 102 ? 20.640 -6.523 -10.861 1.00 92.44 102 TRP A CA 1
ATOM 699 C C . TRP A 1 102 ? 19.927 -6.008 -9.614 1.00 92.44 102 TRP A C 1
ATOM 701 O O . TRP A 1 102 ? 19.042 -6.692 -9.103 1.00 92.44 102 TRP A O 1
ATOM 711 N N . ILE A 1 103 ? 20.247 -4.788 -9.167 1.00 92.31 103 ILE A N 1
ATOM 712 C CA . ILE A 1 103 ? 19.569 -4.144 -8.033 1.00 92.31 103 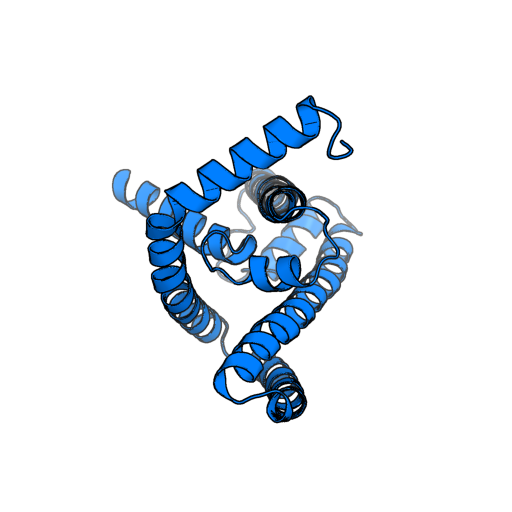ILE A CA 1
ATOM 713 C C . ILE A 1 103 ? 18.068 -4.019 -8.310 1.00 92.31 103 ILE A C 1
ATOM 715 O O . ILE A 1 103 ? 17.260 -4.422 -7.474 1.00 92.31 103 ILE A O 1
ATOM 719 N N . VAL A 1 104 ? 17.687 -3.519 -9.491 1.00 92.44 104 VAL A N 1
ATOM 720 C CA . VAL A 1 104 ? 16.269 -3.372 -9.862 1.00 92.44 104 VAL A CA 1
ATOM 721 C C . VAL A 1 104 ? 15.582 -4.729 -9.970 1.00 92.44 104 VAL A C 1
ATOM 723 O O . VAL A 1 104 ? 14.486 -4.891 -9.447 1.00 92.44 104 VAL A O 1
ATOM 726 N N . THR A 1 105 ? 16.222 -5.714 -10.600 1.00 92.50 105 THR A N 1
ATOM 727 C CA . THR A 1 105 ? 15.626 -7.044 -10.801 1.00 92.50 105 THR A CA 1
ATOM 728 C C . THR A 1 105 ? 15.370 -7.752 -9.471 1.00 92.50 105 THR A C 1
ATOM 730 O O . THR A 1 105 ? 14.267 -8.239 -9.229 1.00 92.50 105 THR A O 1
ATOM 733 N N . ILE A 1 106 ? 16.363 -7.772 -8.578 1.00 94.38 106 ILE A N 1
ATOM 734 C CA . ILE A 1 106 ? 16.233 -8.388 -7.251 1.00 94.38 106 ILE A CA 1
ATOM 735 C C . ILE A 1 106 ? 15.212 -7.615 -6.408 1.00 94.38 106 ILE A C 1
ATOM 737 O O . ILE A 1 106 ? 14.347 -8.222 -5.778 1.00 94.38 106 ILE A O 1
ATOM 741 N N . GLY A 1 107 ? 15.266 -6.280 -6.440 1.00 93.62 107 GLY A N 1
ATOM 742 C CA . GLY A 1 107 ? 14.296 -5.428 -5.756 1.00 93.62 107 GLY A CA 1
ATOM 743 C C . GLY A 1 107 ? 12.863 -5.686 -6.222 1.00 93.62 107 GLY A C 1
ATOM 744 O O . GLY A 1 107 ? 11.972 -5.833 -5.391 1.00 93.62 107 GLY A O 1
ATOM 745 N N . LEU A 1 108 ? 12.648 -5.828 -7.533 1.00 93.00 108 LEU A N 1
ATOM 746 C CA . LEU A 1 108 ? 11.337 -6.101 -8.117 1.00 93.00 108 LEU A CA 1
ATOM 747 C C . LEU A 1 108 ? 10.774 -7.454 -7.672 1.00 93.00 108 LEU A C 1
ATOM 749 O O . LEU A 1 108 ? 9.576 -7.541 -7.420 1.00 93.00 108 LEU A O 1
ATOM 753 N N . ILE A 1 109 ? 11.614 -8.486 -7.527 1.00 94.00 109 ILE A N 1
ATOM 754 C CA . ILE A 1 109 ? 11.181 -9.793 -7.006 1.00 94.00 109 ILE A CA 1
ATOM 755 C C . ILE A 1 109 ? 10.631 -9.640 -5.586 1.00 94.00 109 ILE A C 1
ATOM 757 O O . ILE A 1 109 ? 9.523 -10.097 -5.310 1.00 94.00 109 ILE A O 1
ATOM 761 N N . PHE A 1 110 ? 11.366 -8.969 -4.694 1.00 94.88 110 PHE A N 1
ATOM 762 C CA . PHE A 1 110 ? 10.911 -8.761 -3.317 1.00 94.88 110 PHE A CA 1
ATOM 763 C C . PHE A 1 110 ? 9.686 -7.851 -3.233 1.00 94.88 110 PHE A C 1
ATOM 765 O O . PHE A 1 110 ? 8.787 -8.129 -2.442 1.00 94.88 110 PHE A O 1
ATOM 772 N N . PHE A 1 111 ? 9.634 -6.803 -4.056 1.00 91.06 111 PHE A N 1
ATOM 773 C CA . PHE A 1 111 ? 8.520 -5.859 -4.087 1.00 91.06 111 PHE A CA 1
ATOM 774 C C . PHE A 1 111 ? 7.239 -6.521 -4.602 1.00 91.06 111 PHE A C 1
ATOM 776 O O . PHE A 1 111 ? 6.205 -6.466 -3.948 1.00 91.06 111 PHE A O 1
ATOM 783 N N . ALA A 1 112 ? 7.314 -7.242 -5.723 1.00 92.19 112 ALA A N 1
ATOM 784 C CA . ALA A 1 112 ? 6.172 -7.987 -6.242 1.00 92.19 112 ALA A CA 1
ATOM 785 C C . ALA A 1 112 ? 5.719 -9.071 -5.254 1.00 92.19 112 ALA A C 1
ATOM 787 O O . ALA A 1 112 ? 4.524 -9.230 -5.012 1.00 92.19 112 ALA A O 1
ATOM 788 N N . TYR A 1 113 ? 6.663 -9.794 -4.646 1.00 94.00 113 TYR A N 1
ATOM 789 C CA . TYR A 1 113 ? 6.344 -10.841 -3.680 1.00 94.00 113 TYR A CA 1
ATOM 790 C C . TYR A 1 113 ? 5.641 -10.296 -2.430 1.00 94.00 113 TYR A C 1
ATOM 792 O O . TYR A 1 113 ? 4.632 -10.862 -2.003 1.00 94.00 113 TYR A O 1
ATOM 800 N N . SER A 1 114 ? 6.120 -9.187 -1.856 1.00 93.12 114 SER A N 1
ATOM 801 C CA . SER A 1 114 ? 5.482 -8.582 -0.682 1.00 93.12 114 SER A CA 1
ATOM 802 C C . SER A 1 114 ? 4.068 -8.087 -0.997 1.00 93.12 114 SER A C 1
ATOM 804 O O . SER A 1 114 ? 3.153 -8.342 -0.208 1.00 93.1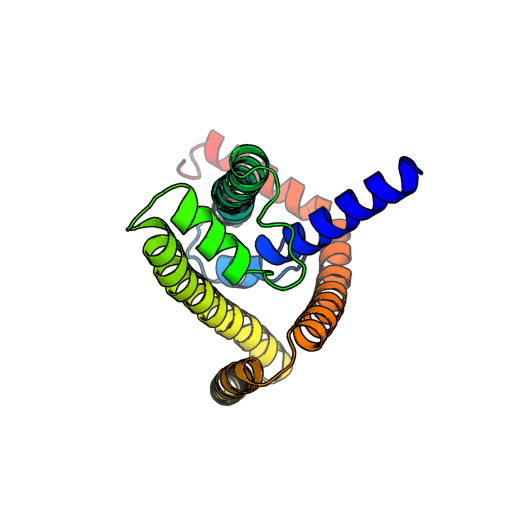2 114 SER A O 1
ATOM 806 N N . THR A 1 115 ? 3.853 -7.481 -2.170 1.00 92.31 115 THR A N 1
ATOM 807 C CA . THR A 1 115 ? 2.518 -7.073 -2.633 1.00 92.31 115 THR A CA 1
ATOM 808 C C . THR A 1 115 ? 1.595 -8.278 -2.807 1.00 92.31 115 THR A C 1
ATOM 810 O O . THR A 1 115 ? 0.468 -8.255 -2.313 1.00 92.31 115 THR A O 1
ATOM 813 N N . ILE A 1 116 ? 2.069 -9.362 -3.434 1.00 94.38 116 ILE A N 1
ATOM 814 C CA . ILE A 1 116 ? 1.285 -10.593 -3.624 1.00 94.38 116 ILE A CA 1
ATOM 815 C C . ILE A 1 116 ? 0.812 -11.149 -2.276 1.00 94.38 116 ILE A C 1
ATOM 817 O O . ILE A 1 116 ? -0.355 -11.525 -2.154 1.00 94.38 116 ILE A O 1
ATOM 821 N N . LEU A 1 117 ? 1.680 -11.177 -1.261 1.00 93.75 117 LEU A N 1
ATOM 822 C CA . LEU A 1 117 ? 1.315 -11.644 0.078 1.00 93.75 117 LEU A CA 1
ATOM 823 C C . LEU A 1 117 ? 0.305 -10.719 0.768 1.00 93.75 117 LEU A C 1
ATOM 825 O O . LEU A 1 117 ? -0.683 -11.206 1.322 1.00 93.75 117 LEU A O 1
ATOM 829 N N . GLY A 1 118 ? 0.529 -9.403 0.719 1.00 93.44 118 GLY A N 1
ATOM 830 C CA . GLY A 1 118 ? -0.372 -8.417 1.321 1.00 93.44 118 GLY A CA 1
ATOM 831 C C . GLY A 1 118 ? -1.782 -8.496 0.736 1.00 93.44 118 GLY A C 1
ATOM 832 O O . GLY A 1 118 ? -2.758 -8.626 1.474 1.00 93.44 118 GLY A O 1
ATOM 833 N N . TRP A 1 119 ? -1.890 -8.533 -0.591 1.00 93.56 119 TRP A N 1
ATOM 834 C CA . TRP A 1 119 ? -3.176 -8.603 -1.288 1.00 93.56 119 TRP A CA 1
ATOM 835 C C . TRP A 1 119 ? -3.882 -9.956 -1.147 1.00 93.56 119 TRP A C 1
ATOM 837 O O . TRP A 1 119 ? -5.115 -10.000 -1.116 1.00 93.56 119 TRP A O 1
ATOM 847 N N . CYS A 1 120 ? -3.131 -11.048 -0.960 1.00 95.50 120 CYS A N 1
ATOM 848 C CA . CYS A 1 120 ? -3.710 -12.330 -0.560 1.00 95.50 120 CYS A CA 1
ATOM 849 C C . CYS A 1 120 ? -4.438 -12.190 0.784 1.00 95.50 120 CYS A C 1
ATOM 851 O O . CYS A 1 120 ? -5.598 -12.580 0.908 1.00 95.50 120 CYS A O 1
ATOM 853 N N . TYR A 1 121 ? -3.786 -11.566 1.770 1.00 94.94 121 TYR A N 1
ATOM 854 C CA . TYR A 1 121 ? -4.372 -11.336 3.089 1.00 94.94 121 TYR A CA 1
ATOM 855 C C . TYR A 1 121 ? -5.572 -10.377 3.040 1.00 94.94 121 TYR A C 1
ATOM 857 O O . TYR A 1 121 ? -6.611 -10.669 3.635 1.00 94.94 121 TYR A O 1
ATOM 865 N N . TYR A 1 122 ? -5.472 -9.261 2.309 1.00 94.88 122 TYR A N 1
ATOM 866 C CA . TYR A 1 122 ? -6.571 -8.295 2.184 1.00 94.88 122 TYR A CA 1
ATOM 867 C C . TYR A 1 122 ? -7.818 -8.934 1.589 1.00 94.88 122 TYR A C 1
ATOM 869 O O . TYR A 1 122 ? -8.901 -8.862 2.174 1.00 94.88 122 TYR A O 1
ATOM 877 N N . GLY A 1 123 ? -7.659 -9.608 0.453 1.00 94.56 123 GLY A N 1
ATOM 878 C CA . GLY A 1 123 ? -8.785 -10.243 -0.207 1.00 94.56 123 GLY A CA 1
ATOM 879 C C . GLY A 1 123 ? -9.327 -11.447 0.563 1.00 94.56 123 GLY A C 1
ATOM 880 O O . GLY A 1 123 ? -10.538 -11.653 0.562 1.00 94.56 123 GLY A O 1
ATOM 881 N N . GLU A 1 124 ? -8.489 -12.176 1.309 1.00 95.94 124 GLU A N 1
ATOM 882 C CA . GLU A 1 124 ? -8.960 -13.226 2.218 1.00 95.94 124 GLU A CA 1
ATOM 883 C C . GLU A 1 124 ? -9.900 -12.654 3.277 1.00 95.94 124 GLU A C 1
ATOM 885 O O . GLU A 1 124 ? -10.972 -13.213 3.500 1.00 95.94 124 GLU A O 1
ATOM 890 N N . LYS A 1 125 ? -9.543 -11.532 3.915 1.00 95.94 125 LYS A N 1
ATOM 891 C CA . LYS A 1 125 ? -10.411 -10.905 4.924 1.00 95.94 125 LYS A CA 1
ATOM 892 C C . LYS A 1 125 ? -11.724 -10.411 4.329 1.00 95.94 125 LYS A C 1
ATOM 894 O O . LYS A 1 125 ? -12.769 -10.605 4.950 1.00 95.94 125 LYS A O 1
ATOM 899 N N . CYS A 1 126 ? -11.703 -9.879 3.109 1.00 94.06 126 CYS A N 1
ATOM 900 C CA . CYS A 1 126 ? -12.925 -9.545 2.378 1.00 94.06 126 CYS A CA 1
ATOM 901 C C . CYS A 1 126 ? -13.774 -10.792 2.067 1.00 94.06 126 CYS A C 1
ATOM 903 O O . CYS A 1 126 ? -14.987 -10.782 2.271 1.00 94.06 126 CYS A O 1
ATOM 905 N N . ALA A 1 127 ? -13.157 -11.889 1.621 1.00 95.06 127 ALA A N 1
ATOM 906 C CA . ALA A 1 127 ? -13.858 -13.137 1.325 1.00 95.06 127 ALA A CA 1
ATOM 907 C C . ALA A 1 127 ? -14.462 -13.769 2.587 1.00 95.06 127 ALA A C 1
ATOM 909 O O . ALA A 1 127 ? -15.604 -14.222 2.561 1.00 95.06 127 ALA A O 1
ATOM 910 N N . VAL A 1 128 ? -13.732 -13.751 3.703 1.00 96.12 128 VAL A N 1
ATOM 911 C CA . VAL A 1 128 ? -14.216 -14.222 5.007 1.00 96.12 128 VAL A CA 1
ATOM 912 C C . VAL A 1 128 ? -15.385 -13.373 5.505 1.00 96.12 128 VAL A C 1
ATOM 914 O O . VAL A 1 128 ? -16.343 -13.930 6.033 1.00 96.12 128 VAL A O 1
ATOM 917 N N . TYR A 1 129 ? -15.359 -12.054 5.295 1.00 94.56 129 TYR A N 1
ATOM 918 C CA . TYR A 1 129 ? -16.478 -11.178 5.654 1.00 94.56 129 TYR A CA 1
ATOM 919 C C . TYR A 1 129 ? -17.774 -11.542 4.907 1.00 94.56 129 TYR A C 1
ATOM 921 O O . TYR A 1 129 ? -18.847 -11.533 5.506 1.00 94.56 129 TYR A O 1
ATOM 929 N N . VAL A 1 130 ? -17.683 -11.896 3.619 1.00 95.62 130 VAL A N 1
ATOM 930 C CA . VAL A 1 130 ? -18.859 -12.194 2.777 1.00 95.62 130 VAL A CA 1
ATOM 931 C C . VAL A 1 130 ? -19.318 -13.652 2.890 1.00 95.62 130 VAL A C 1
ATOM 933 O O . VAL A 1 130 ? -20.515 -13.919 2.969 1.00 95.62 130 VAL A O 1
ATOM 936 N N . PHE A 1 131 ? -18.383 -14.604 2.882 1.00 95.69 131 PHE A N 1
ATOM 937 C CA . PHE A 1 131 ? -18.667 -16.040 2.751 1.00 95.69 131 PHE A CA 1
ATOM 938 C C . PHE A 1 131 ? -18.361 -16.852 4.022 1.00 95.69 131 PHE A C 1
ATOM 940 O O . PHE A 1 131 ? -18.720 -18.028 4.110 1.00 95.69 131 PHE A O 1
ATOM 947 N N . GLY A 1 132 ? -17.728 -16.239 5.025 1.00 94.25 132 GLY A N 1
ATOM 948 C CA . GLY A 1 132 ? -17.353 -16.864 6.294 1.00 94.25 132 GLY A CA 1
ATOM 949 C C . GLY A 1 132 ? -15.969 -17.530 6.296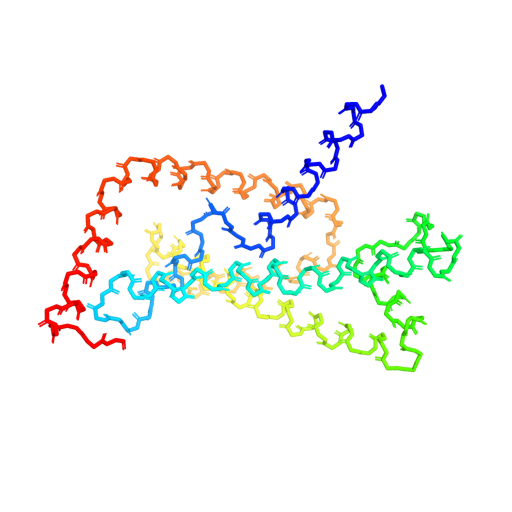 1.00 94.25 132 GLY A C 1
ATOM 950 O O . GLY A 1 132 ? -15.353 -17.776 5.260 1.00 94.25 132 GLY A O 1
ATOM 951 N N . GLU A 1 133 ? -15.488 -17.880 7.494 1.00 93.44 133 GLU A N 1
ATOM 952 C CA . GLU A 1 133 ? -14.124 -18.396 7.753 1.00 93.44 133 GLU A CA 1
ATOM 953 C C . GLU A 1 133 ? -13.757 -19.656 6.952 1.00 93.44 133 GLU A C 1
ATOM 955 O O . GLU A 1 133 ? -12.604 -19.864 6.576 1.00 93.44 133 GLU A O 1
ATOM 960 N N . LYS A 1 134 ? -14.746 -20.497 6.625 1.00 92.25 134 LYS A N 1
ATOM 961 C CA . LYS A 1 134 ? -14.525 -21.739 5.863 1.00 92.25 134 LYS A CA 1
ATOM 962 C C . LYS A 1 134 ? -13.999 -21.483 4.445 1.00 92.25 134 LYS A C 1
ATOM 964 O O . LYS A 1 134 ? -13.393 -22.376 3.859 1.00 92.25 134 LYS A O 1
ATOM 969 N N . PHE A 1 135 ? -14.203 -20.280 3.904 1.00 92.00 135 PHE A N 1
ATOM 970 C CA . PHE A 1 135 ? -13.770 -19.909 2.558 1.00 92.00 135 PHE A CA 1
ATOM 971 C C . PHE A 1 135 ? -12.339 -19.367 2.490 1.00 92.00 135 PHE A C 1
ATOM 973 O O . PHE A 1 135 ? -11.808 -19.261 1.386 1.00 92.00 135 PHE A O 1
ATOM 980 N N . ALA A 1 136 ? -11.675 -19.096 3.622 1.00 93.50 136 ALA A N 1
ATOM 981 C CA . ALA A 1 136 ? -10.306 -18.571 3.629 1.00 93.50 136 ALA A CA 1
ATOM 982 C C . ALA A 1 136 ? -9.331 -19.477 2.851 1.00 93.50 136 ALA A C 1
ATOM 984 O O . ALA A 1 136 ? -8.572 -19.014 2.001 1.00 93.50 136 ALA A O 1
ATOM 985 N N . GLY A 1 137 ? -9.400 -20.795 3.077 1.00 92.81 137 GLY A N 1
ATOM 986 C CA . GLY A 1 137 ? -8.559 -21.765 2.369 1.00 92.81 137 GLY A CA 1
ATOM 987 C C . GLY A 1 137 ? -8.830 -21.809 0.862 1.00 92.81 137 GLY A C 1
ATOM 988 O O . GLY A 1 137 ? -7.890 -21.821 0.069 1.00 92.81 137 GLY A O 1
ATOM 989 N N . LEU A 1 138 ? -10.107 -21.772 0.460 1.00 94.38 138 LEU A N 1
ATOM 990 C CA . LEU A 1 138 ? -10.496 -21.752 -0.953 1.00 94.38 138 LEU A CA 1
ATOM 991 C C . LEU A 1 138 ? -10.030 -20.462 -1.641 1.00 94.38 138 LEU A C 1
ATOM 993 O O . LEU A 1 138 ? -9.520 -20.516 -2.761 1.00 94.38 138 LEU A O 1
ATOM 997 N N . TYR A 1 139 ? -10.140 -19.323 -0.950 1.00 96.38 139 TYR A N 1
ATOM 998 C CA . TYR A 1 139 ? -9.655 -18.038 -1.442 1.00 96.38 139 TYR A CA 1
ATOM 999 C C . TYR A 1 139 ? -8.148 -18.075 -1.715 1.00 96.38 139 TYR A C 1
ATOM 1001 O O . TYR A 1 139 ? -7.729 -17.701 -2.806 1.00 96.38 139 TYR A O 1
ATOM 1009 N N . ARG A 1 140 ? -7.330 -18.596 -0.785 1.00 95.06 140 ARG A N 1
ATOM 1010 C CA . ARG A 1 140 ? -5.869 -18.710 -0.976 1.00 95.06 140 ARG A CA 1
ATOM 1011 C C . ARG A 1 140 ? -5.506 -19.507 -2.228 1.00 95.06 140 ARG A C 1
ATOM 1013 O O . ARG A 1 140 ? -4.645 -19.083 -2.995 1.00 95.06 140 ARG A O 1
ATOM 1020 N N . VAL A 1 141 ? -6.169 -20.643 -2.456 1.00 95.12 141 VAL A N 1
ATOM 1021 C CA . VAL A 1 141 ? -5.922 -21.486 -3.640 1.00 95.12 141 VAL A CA 1
ATOM 1022 C C . VAL A 1 141 ? -6.325 -20.757 -4.925 1.00 95.12 141 VAL A C 1
ATOM 1024 O O . VAL A 1 141 ? -5.561 -20.744 -5.895 1.00 95.12 141 VAL A O 1
ATOM 1027 N N . GLY A 1 142 ? -7.491 -20.105 -4.927 1.00 95.81 142 GLY A N 1
ATOM 1028 C CA . GLY A 1 142 ? -7.935 -19.282 -6.053 1.00 95.81 142 GLY A CA 1
ATOM 1029 C C . GLY A 1 142 ? -6.980 -18.121 -6.341 1.00 95.81 142 GLY A C 1
ATOM 1030 O O . GLY A 1 142 ? -6.617 -17.892 -7.493 1.00 95.81 142 GLY A O 1
ATOM 1031 N N . TYR A 1 143 ? -6.495 -17.447 -5.298 1.00 95.44 143 TYR A N 1
ATOM 1032 C CA . TYR A 1 143 ? -5.566 -16.328 -5.410 1.00 95.44 143 TYR A CA 1
ATOM 1033 C C . TYR A 1 143 ? -4.227 -16.758 -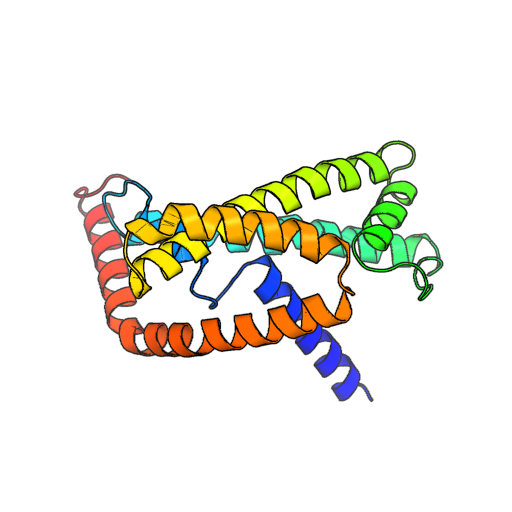6.019 1.00 95.44 143 TYR A C 1
ATOM 1035 O O . TYR A 1 143 ? -3.789 -16.163 -7.002 1.00 95.44 143 TYR A O 1
ATOM 1043 N N . VAL A 1 144 ? -3.614 -17.842 -5.528 1.00 94.00 144 VAL A N 1
ATOM 1044 C CA . VAL A 1 144 ? -2.366 -18.384 -6.104 1.00 94.00 144 VAL A CA 1
ATOM 1045 C C . VAL A 1 144 ? -2.556 -18.770 -7.574 1.00 94.00 144 VAL A C 1
ATOM 1047 O O . VAL A 1 144 ? -1.699 -18.482 -8.409 1.00 94.00 144 VAL A O 1
ATOM 1050 N N . SER A 1 145 ? -3.707 -19.353 -7.916 1.00 93.12 145 SER A N 1
ATOM 1051 C CA . SER A 1 145 ? -4.039 -19.677 -9.310 1.00 93.12 145 SER A CA 1
ATOM 1052 C C . SER A 1 145 ? -4.139 -18.414 -10.175 1.00 93.12 145 SER A C 1
ATOM 1054 O O . SER A 1 145 ? -3.653 -18.393 -11.305 1.00 93.12 145 SER A O 1
ATOM 1056 N N . SER A 1 146 ? -4.710 -17.332 -9.638 1.00 91.75 146 SER A N 1
ATOM 1057 C CA . SER A 1 146 ? -4.819 -16.049 -10.342 1.00 91.75 146 SER A CA 1
ATOM 1058 C C . SER A 1 146 ? -3.463 -15.375 -10.582 1.00 91.75 146 SER A C 1
ATOM 1060 O 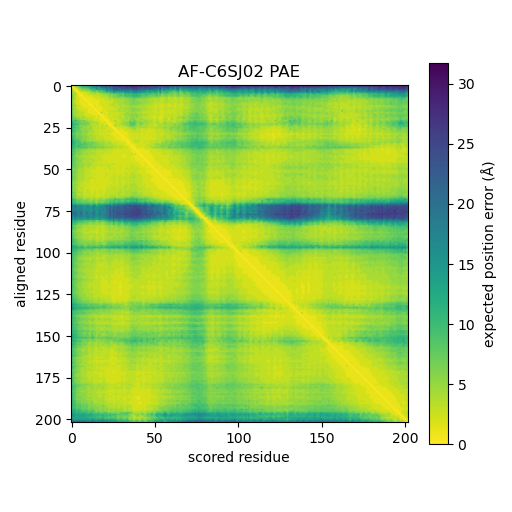O . SER A 1 146 ? -3.267 -14.775 -11.636 1.00 91.75 146 SER A O 1
ATOM 1062 N N . VAL A 1 147 ? -2.497 -15.541 -9.668 1.00 92.19 147 VAL A N 1
ATOM 1063 C CA . VAL A 1 147 ? -1.120 -15.044 -9.847 1.00 92.19 147 VAL A CA 1
ATOM 1064 C C . VAL A 1 147 ? -0.467 -15.710 -11.057 1.00 92.19 147 VAL A C 1
ATOM 1066 O O . VAL A 1 147 ? 0.155 -15.029 -11.870 1.00 92.19 147 VAL A O 1
ATOM 1069 N N . MET A 1 148 ? -0.667 -17.022 -11.232 1.00 89.62 148 MET A N 1
ATOM 1070 C CA . MET A 1 148 ? -0.178 -17.738 -12.416 1.00 89.62 148 MET A CA 1
ATOM 1071 C C . MET A 1 148 ? -0.833 -17.217 -13.698 1.00 89.62 148 MET A C 1
ATOM 1073 O O . MET A 1 148 ? -0.136 -16.965 -14.680 1.00 89.62 148 MET A O 1
ATOM 1077 N N . LEU A 1 149 ? -2.150 -16.984 -13.686 1.00 89.88 149 LEU A N 1
ATOM 1078 C CA . LEU A 1 149 ? -2.856 -16.381 -14.824 1.00 89.88 149 LEU A CA 1
ATOM 1079 C C . LEU A 1 149 ? -2.338 -14.972 -15.150 1.00 89.88 149 LEU A C 1
ATOM 1081 O O . LEU A 1 149 ? -2.227 -14.615 -16.320 1.00 89.88 149 LEU A O 1
ATOM 1085 N N . GLY A 1 150 ? -1.943 -14.192 -14.143 1.00 87.50 150 GLY A N 1
ATOM 1086 C CA . GLY A 1 150 ? -1.349 -12.868 -14.336 1.00 87.50 150 GLY A CA 1
ATOM 1087 C C . GLY A 1 150 ? -0.070 -12.872 -15.183 1.00 87.50 150 GLY A C 1
ATOM 1088 O O . GLY A 1 150 ? 0.238 -11.861 -15.805 1.00 87.50 150 GLY A O 1
ATOM 1089 N N . THR A 1 151 ? 0.642 -14.001 -15.273 1.00 86.69 151 THR A N 1
ATOM 1090 C CA . THR A 1 151 ? 1.863 -14.126 -16.096 1.00 86.69 151 THR A CA 1
ATOM 1091 C C . THR A 1 151 ? 1.593 -14.266 -17.597 1.00 86.69 151 THR A C 1
ATOM 1093 O O . THR A 1 151 ? 2.499 -14.041 -18.397 1.00 86.69 151 THR A O 1
ATOM 1096 N N . VAL A 1 152 ? 0.364 -14.623 -17.988 1.00 89.75 152 VAL A N 1
ATOM 1097 C CA . VAL A 1 152 ? -0.027 -14.864 -19.391 1.00 89.75 152 VAL A CA 1
ATOM 1098 C C . VAL A 1 152 ? -0.993 -13.814 -19.946 1.00 89.75 152 VAL A C 1
ATOM 1100 O O . VAL A 1 152 ? -1.194 -13.748 -21.157 1.00 89.75 152 VAL A O 1
ATOM 1103 N N . LEU A 1 153 ? -1.596 -12.985 -19.089 1.00 89.56 153 LEU A N 1
ATOM 1104 C CA . LEU A 1 153 ? -2.492 -11.907 -19.508 1.00 89.56 153 LEU A CA 1
ATOM 1105 C C . LEU A 1 153 ? -1.713 -10.679 -19.998 1.00 89.56 153 LEU A C 1
ATOM 1107 O O . LEU A 1 153 ? -0.628 -10.363 -19.516 1.00 89.56 153 LEU A O 1
ATOM 1111 N N . SER A 1 154 ? -2.297 -9.939 -20.944 1.00 87.81 154 SER A N 1
ATOM 1112 C CA . SER A 1 154 ? -1.719 -8.680 -21.425 1.00 87.81 154 SER A CA 1
ATOM 1113 C C . SER A 1 154 ? -1.731 -7.610 -20.332 1.00 87.81 154 SER A C 1
ATOM 1115 O O . SER A 1 154 ? -2.755 -7.427 -19.670 1.00 87.81 154 SER A O 1
ATOM 1117 N N . LEU A 1 155 ? -0.648 -6.835 -20.227 1.00 81.31 155 LEU A N 1
ATOM 1118 C CA . LEU A 1 155 ? -0.519 -5.744 -19.255 1.00 81.31 155 LEU A CA 1
ATOM 1119 C C . LEU A 1 155 ? -1.680 -4.743 -19.331 1.00 81.31 155 LEU A C 1
ATOM 1121 O O . LEU A 1 155 ? -2.209 -4.365 -18.294 1.00 81.31 155 LEU A O 1
ATOM 1125 N N . ASP A 1 156 ? -2.125 -4.361 -20.530 1.00 85.81 156 ASP A N 1
ATOM 1126 C CA . ASP A 1 156 ? -3.221 -3.396 -20.699 1.00 85.81 156 ASP A CA 1
ATOM 1127 C C . ASP A 1 156 ? -4.533 -3.877 -20.070 1.00 85.81 156 ASP A C 1
ATOM 1129 O O . ASP A 1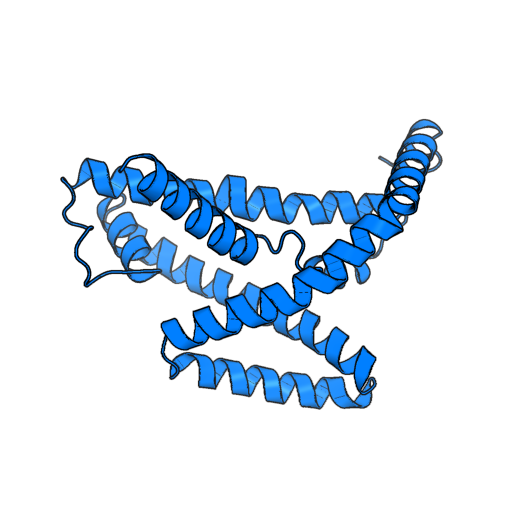 156 ? -5.225 -3.108 -19.403 1.00 85.81 156 ASP A O 1
ATOM 1133 N N . LEU A 1 157 ? -4.851 -5.165 -20.228 1.00 86.69 157 LEU A N 1
ATOM 1134 C CA . LEU A 1 157 ? -6.024 -5.772 -19.601 1.00 86.69 157 LEU A CA 1
ATOM 1135 C C . LEU A 1 157 ? -5.900 -5.772 -18.073 1.00 86.69 157 LEU A C 1
ATOM 1137 O O . LEU A 1 157 ? -6.871 -5.462 -17.385 1.00 86.69 157 LEU A O 1
ATOM 1141 N N . VAL A 1 158 ? -4.712 -6.088 -17.548 1.00 87.12 158 VAL A N 1
ATOM 1142 C CA . VAL A 1 158 ? -4.442 -6.089 -16.101 1.00 87.12 158 VAL A CA 1
ATOM 1143 C C . VAL A 1 158 ? -4.590 -4.680 -15.525 1.00 87.12 158 VAL A C 1
ATOM 1145 O O . VAL A 1 158 ? -5.263 -4.506 -14.509 1.00 87.12 158 VAL A O 1
ATOM 1148 N N . TRP A 1 159 ? -4.038 -3.666 -16.196 1.00 85.44 159 TRP A N 1
ATOM 1149 C CA . TRP A 1 159 ? -4.174 -2.270 -15.781 1.00 85.44 159 TRP A CA 1
ATOM 1150 C C . TRP A 1 159 ? -5.623 -1.796 -15.830 1.00 85.44 159 TRP A C 1
ATOM 1152 O O . TRP A 1 159 ? -6.091 -1.198 -14.866 1.00 85.44 159 TRP A O 1
ATOM 1162 N N . LEU A 1 160 ? -6.357 -2.101 -16.905 1.00 88.94 160 LEU A N 1
ATOM 1163 C CA . LEU A 1 160 ? -7.762 -1.715 -17.035 1.00 88.94 160 LEU A CA 1
ATOM 1164 C C . LEU A 1 160 ? -8.634 -2.360 -15.951 1.00 88.94 160 LEU A C 1
ATOM 1166 O O . LEU A 1 160 ? -9.459 -1.680 -15.334 1.00 88.94 160 LEU A O 1
ATOM 1170 N N . ALA A 1 161 ? -8.449 -3.660 -15.710 1.00 89.75 161 ALA A N 1
ATOM 1171 C CA . ALA A 1 161 ? -9.156 -4.370 -14.652 1.00 89.75 161 ALA A CA 1
ATOM 1172 C C . ALA A 1 161 ? -8.825 -3.761 -13.284 1.00 89.75 161 ALA A C 1
ATOM 1174 O O . ALA A 1 161 ? -9.737 -3.427 -12.527 1.00 89.75 161 ALA A O 1
ATOM 1175 N N . SER A 1 162 ? -7.540 -3.544 -12.997 1.00 88.69 162 SER A N 1
ATOM 1176 C CA . SER A 1 162 ? -7.106 -2.960 -11.731 1.00 88.69 162 SER A CA 1
ATOM 1177 C C . SER A 1 162 ? -7.656 -1.554 -11.517 1.00 88.69 162 SER A C 1
ATOM 1179 O O . SER A 1 162 ? -8.194 -1.286 -10.449 1.00 88.69 162 SER A O 1
ATOM 1181 N N . ASP A 1 163 ? -7.554 -0.662 -12.503 1.00 88.88 163 ASP A N 1
ATOM 1182 C CA . ASP A 1 163 ? -8.032 0.719 -12.382 1.00 88.88 163 ASP A CA 1
ATOM 1183 C C . ASP A 1 163 ? -9.558 0.739 -12.134 1.00 88.88 163 ASP A C 1
ATOM 1185 O O . ASP A 1 163 ? -10.056 1.522 -11.322 1.00 88.88 163 ASP A O 1
ATOM 1189 N N . THR A 1 164 ? -10.298 -0.181 -12.766 1.00 91.50 164 THR A N 1
ATOM 1190 C CA . THR A 1 164 ? -11.752 -0.327 -12.585 1.00 91.50 164 THR A CA 1
ATOM 1191 C C . THR A 1 164 ? -12.106 -0.812 -11.177 1.00 91.50 164 THR A C 1
ATOM 1193 O O . THR A 1 164 ? -12.913 -0.179 -10.492 1.00 91.50 164 THR A O 1
ATOM 1196 N N . PHE A 1 165 ? -11.508 -1.917 -10.718 1.00 91.62 165 PHE A N 1
ATOM 1197 C CA . PHE A 1 165 ? -11.814 -2.483 -9.400 1.00 91.62 165 PHE A CA 1
ATOM 1198 C C . PHE A 1 165 ? -11.322 -1.594 -8.257 1.00 91.62 165 PHE A C 1
ATOM 1200 O O . PHE A 1 165 ? -12.044 -1.419 -7.276 1.00 91.62 165 PHE A O 1
ATOM 1207 N N . ASN A 1 166 ? -10.168 -0.947 -8.411 1.00 91.19 166 ASN A N 1
ATOM 1208 C CA . ASN A 1 166 ? -9.669 0.026 -7.442 1.00 91.19 166 ASN A CA 1
ATOM 1209 C C . ASN A 1 166 ? -10.616 1.223 -7.317 1.00 91.19 166 ASN A C 1
ATOM 1211 O O . ASN A 1 166 ? -10.894 1.671 -6.206 1.00 91.19 166 ASN A O 1
ATOM 1215 N N . GLY A 1 167 ? -11.179 1.703 -8.432 1.00 91.25 167 GLY A N 1
ATOM 1216 C CA . GLY A 1 167 ? -12.217 2.734 -8.409 1.00 91.25 167 GLY A CA 1
ATOM 1217 C C . GLY A 1 167 ? -13.476 2.287 -7.657 1.00 91.25 167 GLY A C 1
ATOM 1218 O O . GLY A 1 167 ? -13.995 3.033 -6.823 1.00 91.25 167 GLY A O 1
ATOM 1219 N N . LEU A 1 168 ? -13.935 1.053 -7.900 1.00 93.12 168 LEU A N 1
ATOM 1220 C CA . LEU A 1 168 ? -15.084 0.463 -7.200 1.00 93.12 168 LEU A CA 1
ATOM 1221 C C . LEU A 1 168 ? -14.839 0.271 -5.699 1.00 93.12 168 LEU A C 1
ATOM 1223 O O . LEU A 1 168 ? -15.782 0.404 -4.925 1.00 93.12 168 LEU A O 1
ATOM 1227 N N . MET A 1 169 ? -13.606 -0.021 -5.282 1.00 93.81 169 MET A N 1
ATOM 1228 C CA . MET A 1 169 ? -13.223 -0.127 -3.869 1.00 93.81 169 MET A CA 1
ATOM 1229 C C . MET A 1 169 ? -13.091 1.246 -3.201 1.00 93.81 169 MET A C 1
ATOM 1231 O O . MET A 1 169 ? -13.591 1.456 -2.095 1.00 93.81 169 MET A O 1
ATOM 1235 N N . ALA A 1 170 ? -12.458 2.203 -3.883 1.00 93.25 170 ALA A N 1
ATOM 1236 C CA . ALA A 1 170 ? -12.229 3.542 -3.353 1.00 93.25 170 ALA A CA 1
ATOM 1237 C C . ALA A 1 170 ? -13.539 4.310 -3.144 1.00 93.25 170 ALA A C 1
ATOM 1239 O O . ALA A 1 170 ? -13.687 5.002 -2.140 1.00 93.25 170 ALA A O 1
ATOM 1240 N N . LEU A 1 171 ? -14.513 4.176 -4.051 1.00 94.38 171 LEU A N 1
ATOM 1241 C CA . LEU A 1 171 ? -15.775 4.917 -3.985 1.00 94.38 171 LEU A CA 1
ATOM 1242 C C . LEU A 1 171 ? -16.535 4.744 -2.647 1.00 94.38 171 LEU A C 1
ATOM 1244 O O . LEU A 1 171 ? -16.761 5.753 -1.972 1.00 94.38 171 LEU A O 1
ATOM 1248 N N . PRO A 1 172 ? -16.922 3.527 -2.210 1.00 94.44 172 PRO A N 1
ATOM 1249 C CA . PRO A 1 172 ? -17.610 3.340 -0.935 1.00 94.44 172 PRO A CA 1
ATOM 1250 C C . PRO A 1 172 ? -16.723 3.714 0.257 1.00 94.44 172 PRO A C 1
ATOM 1252 O O . PRO A 1 172 ? -17.218 4.303 1.220 1.00 94.44 172 PRO A O 1
ATOM 1255 N N . ASN A 1 173 ? -15.416 3.436 0.190 1.00 95.19 173 ASN A N 1
ATOM 1256 C CA . ASN A 1 173 ? -14.486 3.768 1.266 1.00 95.19 173 ASN A CA 1
ATOM 1257 C C . ASN A 1 173 ? -14.375 5.286 1.486 1.00 95.19 173 ASN A C 1
ATOM 1259 O O . ASN A 1 173 ? -14.480 5.761 2.615 1.00 95.19 173 ASN A O 1
ATOM 1263 N N . LEU A 1 174 ? -14.228 6.070 0.418 1.00 94.44 174 LEU A N 1
ATOM 1264 C CA . LEU A 1 174 ? -14.149 7.530 0.500 1.00 94.44 174 LEU A CA 1
ATOM 1265 C C . LEU A 1 174 ? -15.446 8.140 1.044 1.00 94.44 174 LEU A C 1
ATOM 1267 O O . LEU A 1 174 ? -15.390 9.045 1.877 1.00 94.44 174 LEU A O 1
ATOM 1271 N N . ILE A 1 175 ? -16.609 7.620 0.636 1.00 96.12 175 ILE A N 1
ATOM 1272 C CA . ILE A 1 175 ? -17.902 8.042 1.194 1.00 96.12 175 ILE A CA 1
ATOM 1273 C C . ILE A 1 175 ? -17.945 7.758 2.701 1.00 96.12 175 ILE A C 1
ATOM 1275 O O . ILE A 1 175 ? -18.293 8.644 3.484 1.00 96.12 175 ILE A O 1
ATOM 1279 N N . ALA A 1 176 ? -17.547 6.557 3.124 1.00 95.31 176 ALA A N 1
ATOM 1280 C CA . ALA A 1 176 ? -17.514 6.191 4.537 1.00 95.31 176 ALA A CA 1
ATOM 1281 C C . ALA A 1 176 ? -16.566 7.094 5.345 1.00 95.31 176 ALA A C 1
ATOM 1283 O O . ALA A 1 176 ? -16.949 7.573 6.411 1.00 95.31 176 ALA A O 1
ATOM 1284 N N . LEU A 1 177 ? -15.371 7.396 4.826 1.00 94.69 177 LEU A N 1
ATOM 1285 C CA . LEU A 1 177 ? -14.416 8.302 5.475 1.00 94.69 177 LEU A CA 1
ATOM 1286 C C . LEU A 1 177 ? -14.979 9.718 5.649 1.00 94.69 177 LEU A C 1
ATOM 1288 O O . LEU A 1 177 ? -14.802 10.317 6.710 1.00 94.69 177 LEU A O 1
ATOM 1292 N N . LEU A 1 178 ? -15.694 10.242 4.647 1.00 96.00 178 LEU A N 1
ATOM 1293 C CA . LEU A 1 178 ? -16.349 11.550 4.742 1.00 96.00 178 LEU A CA 1
ATOM 1294 C C . LEU A 1 178 ? -17.440 11.563 5.819 1.00 96.00 178 LEU A C 1
ATOM 1296 O O . LEU A 1 178 ? -17.516 12.506 6.610 1.00 96.00 178 LEU A O 1
ATOM 1300 N N . LEU A 1 179 ? -18.250 10.506 5.895 1.00 97.19 179 LEU A N 1
ATOM 1301 C CA . LEU A 1 179 ? -19.289 10.371 6.921 1.00 97.19 179 LEU A CA 1
ATOM 1302 C C . LEU A 1 179 ? -18.693 10.190 8.327 1.00 97.19 179 LEU A C 1
ATOM 1304 O O . LEU A 1 179 ? -19.224 10.725 9.302 1.00 97.19 179 LEU A O 1
ATOM 1308 N N . MET A 1 180 ? -17.571 9.477 8.436 1.00 95.88 180 MET A N 1
ATOM 1309 C CA . MET A 1 180 ? -16.880 9.186 9.697 1.00 95.88 180 MET A CA 1
ATOM 1310 C C . MET A 1 180 ? -15.857 10.254 10.104 1.00 95.88 180 MET A C 1
ATOM 1312 O O . MET A 1 180 ? -15.222 10.121 11.150 1.00 95.88 180 MET A O 1
ATOM 1316 N N . ALA A 1 181 ? -15.719 11.347 9.347 1.00 96.12 181 ALA A N 1
ATOM 1317 C CA . ALA A 1 181 ? -14.716 12.383 9.601 1.00 96.12 181 ALA A CA 1
ATOM 1318 C C . ALA A 1 181 ? -14.761 12.925 11.043 1.00 96.12 181 ALA A C 1
ATOM 1320 O O . ALA A 1 181 ? -13.719 13.137 11.662 1.00 96.12 181 ALA A O 1
ATOM 1321 N N . LYS A 1 182 ? -15.961 13.087 11.620 1.00 96.56 182 LYS A N 1
ATOM 1322 C CA . LYS A 1 182 ? -16.127 13.517 13.021 1.00 96.56 182 LYS A CA 1
ATOM 1323 C C . LYS A 1 182 ? -15.552 12.509 14.018 1.00 96.56 182 LYS A C 1
ATOM 1325 O O . LYS A 1 182 ? -14.907 12.920 14.977 1.00 96.56 182 LYS A O 1
ATOM 1330 N N . VAL A 1 183 ? -15.768 11.213 13.784 1.00 96.69 183 VAL A N 1
ATOM 1331 C CA . VAL A 1 183 ? -15.243 10.135 14.636 1.00 96.69 183 VAL A CA 1
ATOM 1332 C C . VAL A 1 183 ? -13.718 10.152 14.592 1.00 96.69 183 VAL A C 1
ATOM 1334 O O . VAL A 1 183 ? -13.083 10.234 15.636 1.00 96.69 183 VAL A O 1
ATOM 1337 N N . ILE A 1 184 ? -13.134 10.208 13.392 1.00 94.56 184 ILE A N 1
ATOM 1338 C CA . ILE A 1 184 ? -11.675 10.246 13.197 1.00 94.56 184 ILE A CA 1
ATOM 1339 C C . ILE A 1 184 ? -11.048 11.444 13.928 1.00 94.56 184 ILE A C 1
ATOM 1341 O O . ILE A 1 184 ? -10.037 11.300 14.619 1.00 94.56 184 ILE A O 1
ATOM 1345 N N . VAL A 1 185 ? -11.652 12.632 13.810 1.00 97.06 185 VAL A N 1
ATOM 1346 C CA . VAL A 1 185 ? -11.170 13.844 14.492 1.00 97.06 185 VAL A CA 1
ATOM 1347 C C . VAL A 1 185 ? -11.257 13.706 16.012 1.00 97.06 185 VAL A C 1
ATOM 1349 O O . VAL A 1 185 ? -10.319 14.107 16.704 1.00 97.06 185 VAL A O 1
ATOM 1352 N N . ASN A 1 186 ? -12.347 13.144 16.535 1.00 97.31 186 ASN A N 1
ATOM 1353 C CA . ASN A 1 186 ? -12.525 12.951 17.972 1.00 97.31 186 ASN A CA 1
ATOM 1354 C C . ASN A 1 186 ? -11.510 11.951 18.539 1.00 97.31 186 ASN A C 1
ATOM 1356 O O . ASN A 1 186 ? -10.818 12.294 19.493 1.00 97.31 186 ASN A O 1
ATOM 1360 N N . GLU A 1 187 ? -11.336 10.793 17.901 1.00 96.69 187 GLU A N 1
ATOM 1361 C CA . GLU A 1 187 ? -10.332 9.786 18.285 1.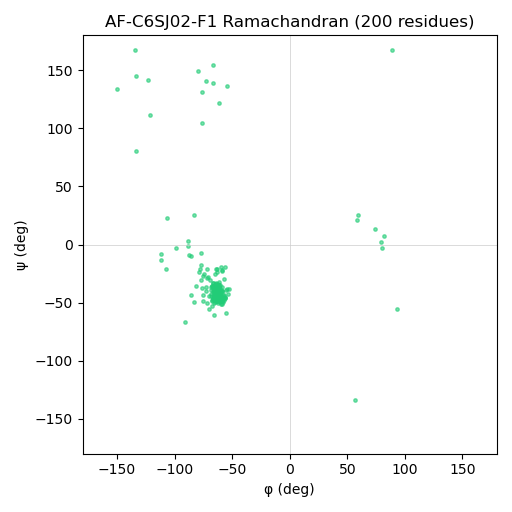00 96.69 187 GLU A CA 1
ATOM 1362 C C . GLU A 1 187 ? -8.908 10.361 18.254 1.00 96.69 187 GLU A C 1
ATOM 1364 O O . GLU A 1 187 ? -8.094 10.122 19.143 1.00 96.69 187 GLU A O 1
ATOM 1369 N N . THR A 1 188 ? -8.600 11.191 17.252 1.00 96.25 188 THR A N 1
ATOM 1370 C CA . THR A 1 188 ? -7.290 11.855 17.149 1.00 96.25 188 THR A CA 1
ATOM 1371 C C . THR A 1 188 ? -7.052 12.837 18.296 1.00 96.25 188 THR A C 1
ATOM 1373 O O . THR A 1 188 ? -5.923 12.979 18.773 1.00 96.25 188 THR A O 1
ATOM 1376 N N . ARG A 1 189 ? -8.097 13.549 18.733 1.00 96.38 189 ARG A N 1
ATOM 1377 C CA . ARG A 1 189 ? -8.017 14.468 19.876 1.00 96.38 189 ARG A CA 1
ATOM 1378 C C . ARG A 1 189 ? -7.864 13.706 21.186 1.00 96.38 189 ARG A C 1
ATOM 1380 O O . ARG A 1 189 ? -6.996 14.079 21.970 1.00 96.38 189 ARG A O 1
ATOM 1387 N N . ASP A 1 190 ? -8.643 12.645 21.373 1.00 96.44 190 ASP A N 1
ATOM 1388 C CA . ASP A 1 190 ? -8.566 11.762 22.540 1.00 96.44 190 ASP A CA 1
ATOM 1389 C C . ASP A 1 190 ? -7.157 11.172 22.698 1.00 96.44 190 ASP A C 1
ATOM 1391 O O . ASP A 1 190 ? -6.533 11.330 23.745 1.00 96.44 190 ASP A O 1
ATOM 1395 N N . PHE A 1 191 ? -6.575 10.639 21.618 1.00 96.00 191 PHE A N 1
ATOM 1396 C CA . PHE A 1 191 ? -5.208 10.109 21.639 1.00 96.00 191 PHE A CA 1
ATOM 1397 C C . PHE A 1 191 ? -4.171 11.137 22.108 1.00 96.00 191 PHE A C 1
ATOM 1399 O O . PHE A 1 191 ? -3.325 10.850 22.955 1.00 96.00 191 PHE A O 1
ATOM 1406 N N . LYS A 1 192 ? -4.241 12.364 21.574 1.00 94.44 192 LYS A N 1
ATOM 1407 C CA . LYS A 1 192 ? -3.323 13.450 21.953 1.00 94.44 192 LYS A CA 1
ATOM 1408 C C . LYS A 1 192 ? -3.489 13.857 23.416 1.00 94.44 192 LYS A C 1
ATOM 1410 O O . LYS A 1 192 ? -2.491 14.149 24.076 1.00 94.44 192 LYS A O 1
ATOM 1415 N N . GLN A 1 193 ? -4.725 13.887 23.911 1.00 95.62 193 GLN A N 1
ATOM 1416 C CA . GLN A 1 193 ? -5.020 14.185 25.312 1.00 95.62 193 GLN A CA 1
ATOM 1417 C C . GLN A 1 193 ? -4.452 13.100 26.226 1.00 95.62 193 GLN A C 1
ATOM 1419 O O . GLN A 1 193 ? -3.695 13.424 27.134 1.00 95.62 193 GLN A O 1
ATOM 1424 N N . LYS A 1 194 ? -4.704 11.823 25.925 1.00 94.50 194 LYS A N 1
ATOM 1425 C CA . LYS A 1 194 ? -4.189 10.691 26.707 1.00 94.50 194 LYS A CA 1
ATOM 1426 C C . LYS A 1 194 ? -2.663 10.630 26.756 1.00 94.50 194 LYS A C 1
ATOM 1428 O O . LYS A 1 194 ? -2.106 10.362 27.816 1.00 94.50 194 LYS A O 1
ATOM 1433 N N . ILE A 1 195 ? -1.978 10.936 25.650 1.00 94.38 195 ILE A N 1
ATOM 1434 C CA . ILE A 1 195 ? -0.511 11.066 25.645 1.00 94.38 195 ILE A CA 1
ATOM 1435 C C . ILE A 1 195 ? -0.060 12.216 26.553 1.00 94.38 195 ILE A C 1
ATOM 1437 O O . ILE A 1 195 ? 0.874 12.066 27.334 1.00 94.38 195 ILE A O 1
ATOM 1441 N N . THR A 1 196 ? -0.726 13.368 26.468 1.00 93.62 196 THR A N 1
ATOM 1442 C CA . THR A 1 196 ? -0.362 14.563 27.248 1.00 93.62 196 THR A CA 1
ATOM 1443 C C . THR A 1 196 ? -0.600 14.357 28.746 1.00 93.62 196 THR A C 1
ATOM 1445 O O . THR A 1 196 ? 0.191 14.817 29.565 1.00 93.62 196 THR A O 1
ATOM 1448 N N . ASN A 1 197 ? -1.657 13.629 29.103 1.00 94.12 197 ASN A N 1
ATOM 1449 C CA . ASN A 1 197 ? -2.002 13.280 30.480 1.00 94.12 197 ASN A CA 1
ATOM 1450 C C . ASN A 1 197 ? -1.127 12.148 31.056 1.00 94.12 197 ASN A C 1
ATOM 1452 O O . ASN A 1 197 ? -1.241 11.841 32.241 1.00 94.12 197 ASN A O 1
ATOM 1456 N N . GLY A 1 198 ? -0.280 11.509 30.240 1.00 90.25 198 GLY A N 1
ATOM 1457 C CA . GLY A 1 198 ? 0.531 10.355 30.642 1.00 90.25 198 GLY A CA 1
ATOM 1458 C C . GLY A 1 198 ? -0.259 9.048 30.791 1.00 90.25 198 GLY A C 1
ATOM 1459 O O . GLY A 1 198 ? 0.259 8.083 31.346 1.00 90.25 198 GLY A O 1
ATOM 1460 N N . GLU A 1 199 ? -1.499 9.001 30.299 1.00 91.00 199 GLU A N 1
ATOM 1461 C CA . GLU A 1 199 ? -2.353 7.804 30.296 1.00 91.00 199 GLU A CA 1
ATOM 1462 C C . GLU A 1 199 ? -1.920 6.796 29.223 1.00 91.00 199 GLU A C 1
ATOM 1464 O O . GLU A 1 199 ? -2.142 5.594 29.365 1.00 91.00 199 GLU A O 1
ATOM 1469 N N . LEU A 1 200 ? -1.290 7.286 28.150 1.00 89.62 200 LEU A N 1
ATOM 1470 C CA . LEU A 1 200 ? -0.679 6.471 27.106 1.00 89.62 200 LEU A CA 1
ATOM 1471 C C . LEU A 1 200 ? 0.807 6.819 26.960 1.00 89.62 200 LEU A C 1
ATOM 1473 O O . LEU A 1 200 ? 1.164 7.998 27.016 1.00 89.62 200 LEU A O 1
ATOM 1477 N N . PRO A 1 201 ? 1.677 5.822 26.723 1.00 83.88 201 PRO A N 1
ATOM 1478 C CA . PRO A 1 201 ? 3.081 6.076 26.432 1.00 83.88 201 PRO A CA 1
ATOM 1479 C C . PRO A 1 201 ? 3.234 6.796 25.086 1.00 83.88 201 PRO A C 1
ATOM 1481 O O . PRO A 1 201 ? 2.386 6.661 24.197 1.00 83.88 201 PRO A O 1
ATOM 1484 N N . HIS A 1 202 ? 4.330 7.540 24.930 1.00 75.44 202 HIS A N 1
ATOM 1485 C CA . HIS A 1 202 ? 4.724 8.109 23.641 1.00 75.44 202 HIS A CA 1
ATOM 1486 C C . HIS A 1 202 ? 4.963 7.009 22.603 1.00 75.44 202 HIS A C 1
ATOM 1488 O O . HIS A 1 202 ? 5.644 6.013 22.930 1.00 75.44 202 HIS A O 1
#

Mean predicted aligned error: 5.74 Å

Secondary structure (DSSP, 8-state):
-HHHHHHHHHHHHHHHHHHHH-TTTS-HHHHHTTS--SSHHHHHHHHHHHHIIIIIIIIHHHHHHHHHHHHHTTTTT--TT--HHHHHHHHHHHHSTTTHHHHHHHHHHHHHHHHHHHHHHHHHHHHHHHH-GGGHHHHHHHHHHHHHHHTTS-HHHHHHHHHHHHHHHHHHHHHHHHHTHHHHHHHHHHHHHHHHTTSS--

Foldseek 3Di:
DVVVVVVVCCVVCVLVLCVFQVPLLPLLVLVLVPDDDPASVVSVVVSVVSSCCRVVPPVVVLVVLLVCLCVVVVNPLVDPVADDLRSSLVSLCVVPPPCRNVVSVVVVVVVVVVVLVSVLSSVLVVCCVVPNPVCSVVSNVVSVVVVVVVVVDDPVVVSVVCSVVSCVSSVVSVVVCVVCVVVVVVSVVVVVVCCVVVVDPD

Solvent-accessible surface area (backbone atoms only — not comparable to full-atom values): 11200 Å² total; per-residue (Å²): 112,70,70,62,54,52,52,49,52,51,51,53,50,51,56,53,47,37,66,70,43,44,66,58,37,62,54,68,58,59,61,50,72,73,54,94,66,97,45,75,59,61,48,49,56,58,57,55,46,49,40,47,50,43,46,67,48,51,47,41,53,53,52,50,49,52,51,48,40,38,65,72,54,79,45,71,72,77,46,91,89,49,56,72,71,57,36,53,24,55,35,34,26,68,79,35,70,92,52,26,33,56,56,44,54,56,48,47,54,54,52,53,50,52,51,56,55,52,52,51,53,45,51,30,55,53,45,24,72,76,71,32,74,84,41,37,65,57,44,53,55,53,50,57,53,48,57,60,52,59,77,74,54,59,66,70,59,55,49,52,52,48,58,50,53,47,49,65,43,18,53,61,40,47,54,50,49,65,74,41,42,66,58,56,53,50,52,50,50,51,53,55,48,34,40,73,72,64,77,37,82,133

Sequence (202 aa):
MAGGAIGTVIRYGVARGVFSNEAGMGSAPIAAAAAKTDHPVRQALVSMTGTFLDTIVVCSITGIVLVMGLLGAGGEFVKPEVSGAALTTVTFQKMLPGIGGWIVTIGLIFFAYSTILGWCYYGEKCAVYVFGEKFAGLYRVGYVSSVMLGTVLSLDLVWLASDTFNGLMALPNLIALLLMAKVIVNETRDFKQKITNGELPH

Organism: NCBI:txid295996

InterPro domains:
  IPR001463 Sodium:alanine symporter [PF01235] (1-199)
  IPR001463 Sodium:alanine symporter [PR00175] (51-69)
  IPR001463 Sodium:alanine symporter [PR00175] (101-123)
  IPR001463 Sodium:alanine symporter [PR00175] (160-180)
  IPR001463 Sodium:alanine symporter [PTHR30330] (2-199)

Radius of gyration: 20.55 Å; Cα contacts (8 Å, |Δi|>4): 115; chains: 1; bounding box: 47×45×58 Å

Nearest PDB structures (foldseek):
  6csf-assembly2_M  TM=9.602E-01  e=1.028E-10  Methanococcus maripaludis S2
  6csf-assembly1_C  TM=9.637E-01  e=2.872E-10  Methanococcus maripaludis S2

pLDDT: mean 89.2, std 8.27, range [54.19, 97.31]